Protein AF-A0A531KND3-F1 (afdb_monomer_lite)

Structure (mmCIF, N/CA/C/O backbone):
data_AF-A0A531KND3-F1
#
_entry.id   AF-A0A531KND3-F1
#
loop_
_atom_site.group_PDB
_atom_site.id
_atom_site.type_symbol
_atom_site.label_atom_id
_atom_site.label_alt_id
_atom_site.label_comp_id
_atom_site.label_asym_id
_atom_site.label_entity_id
_atom_site.label_seq_id
_atom_site.pdbx_PDB_ins_code
_atom_site.Cartn_x
_atom_site.Cartn_y
_atom_site.Cartn_z
_atom_site.occupancy
_atom_site.B_iso_or_equiv
_atom_site.auth_seq_id
_atom_site.auth_comp_id
_atom_site.auth_asym_id
_atom_site.auth_atom_id
_atom_site.pdbx_PDB_model_num
ATOM 1 N N . GLY A 1 1 ? 16.166 14.955 -19.799 1.00 85.94 1 GLY A N 1
ATOM 2 C CA . GLY A 1 1 ? 17.059 13.992 -19.118 1.00 85.94 1 GLY A CA 1
ATOM 3 C C . GLY A 1 1 ? 17.306 12.783 -20.007 1.00 85.94 1 GLY A C 1
ATOM 4 O O . GLY A 1 1 ? 16.711 12.716 -21.075 1.00 85.94 1 GLY A O 1
ATOM 5 N N . GLN A 1 2 ? 18.174 11.857 -19.590 1.00 92.31 2 GLN A N 1
ATOM 6 C CA . GLN A 1 2 ? 18.413 10.572 -20.273 1.00 92.31 2 GLN A CA 1
ATOM 7 C C . GLN A 1 2 ? 17.460 9.486 -19.740 1.00 92.31 2 GLN A C 1
ATOM 9 O O . GLN A 1 2 ? 17.123 9.502 -18.556 1.00 92.31 2 GLN A O 1
ATOM 14 N N . ILE A 1 3 ? 17.030 8.554 -20.598 1.00 92.44 3 ILE A N 1
ATOM 15 C CA . ILE A 1 3 ? 16.185 7.410 -20.211 1.00 92.44 3 ILE A CA 1
ATOM 16 C C . ILE A 1 3 ? 17.089 6.223 -19.871 1.00 92.44 3 ILE A C 1
ATOM 18 O O . ILE A 1 3 ? 17.805 5.730 -20.739 1.00 92.44 3 ILE A O 1
ATOM 22 N N . TRP A 1 4 ? 17.032 5.757 -18.622 1.00 94.62 4 TRP A N 1
ATOM 23 C CA . TRP A 1 4 ? 17.879 4.665 -18.117 1.00 94.62 4 TRP A CA 1
ATOM 24 C C . TRP A 1 4 ? 17.175 3.303 -18.055 1.00 94.62 4 TRP A C 1
ATOM 26 O O . TRP A 1 4 ? 17.835 2.265 -18.057 1.00 94.62 4 TRP A O 1
ATOM 36 N N . ALA A 1 5 ? 15.842 3.293 -18.014 1.00 96.75 5 ALA A N 1
ATOM 37 C CA . ALA A 1 5 ? 15.028 2.084 -17.955 1.00 96.75 5 ALA A CA 1
ATOM 38 C C . ALA A 1 5 ? 13.635 2.344 -18.546 1.00 96.75 5 ALA A C 1
ATOM 40 O O . ALA A 1 5 ? 13.188 3.492 -18.603 1.00 96.75 5 ALA A O 1
ATOM 41 N N . ILE A 1 6 ? 12.945 1.281 -18.969 1.00 96.38 6 ILE A N 1
ATOM 42 C CA . ILE A 1 6 ? 11.566 1.352 -19.468 1.00 96.38 6 ILE A CA 1
ATOM 43 C C . ILE A 1 6 ? 10.625 0.679 -18.457 1.00 96.38 6 ILE A C 1
ATOM 45 O O . ILE A 1 6 ? 10.841 -0.495 -18.143 1.00 96.38 6 ILE A O 1
ATOM 49 N N . PRO A 1 7 ? 9.592 1.378 -17.944 1.00 95.19 7 PRO A N 1
ATOM 50 C CA . PRO A 1 7 ? 8.626 0.797 -17.016 1.00 95.19 7 PRO A CA 1
ATOM 51 C C . PRO A 1 7 ? 7.925 -0.436 -17.593 1.00 95.19 7 PRO A C 1
ATOM 53 O O . PRO A 1 7 ? 7.466 -0.426 -18.737 1.00 95.19 7 PRO A O 1
ATOM 56 N N . HIS A 1 8 ? 7.813 -1.478 -16.776 1.00 93.38 8 HIS A N 1
ATOM 57 C CA . HIS A 1 8 ? 7.100 -2.717 -17.076 1.00 93.38 8 HIS A CA 1
ATOM 58 C C . HIS A 1 8 ? 5.850 -2.895 -16.210 1.00 93.38 8 HIS A C 1
ATOM 60 O O . HIS A 1 8 ? 4.835 -3.356 -16.723 1.00 93.38 8 HIS A O 1
ATOM 66 N N . ALA A 1 9 ? 5.904 -2.475 -14.946 1.00 92.69 9 ALA A N 1
ATOM 67 C CA . ALA A 1 9 ? 4.771 -2.445 -14.026 1.00 92.69 9 ALA A CA 1
ATOM 68 C C . ALA A 1 9 ? 4.937 -1.282 -13.043 1.00 92.69 9 ALA A C 1
ATOM 70 O O . ALA A 1 9 ? 6.052 -0.803 -12.816 1.00 92.69 9 ALA A O 1
ATOM 71 N N . PHE A 1 10 ? 3.834 -0.831 -12.461 1.00 92.19 10 PHE A N 1
ATOM 72 C CA . PHE A 1 10 ? 3.854 0.113 -11.348 1.00 92.19 10 PHE A CA 1
ATOM 73 C C . PHE A 1 10 ? 2.947 -0.387 -10.231 1.00 92.19 10 PHE A C 1
ATOM 75 O O . PHE A 1 10 ? 2.088 -1.227 -10.451 1.00 92.19 10 PHE A O 1
ATOM 82 N N . GLU A 1 11 ? 3.136 0.104 -9.024 1.00 91.75 11 GLU A N 1
ATOM 83 C CA . GLU A 1 11 ? 2.338 -0.281 -7.871 1.00 91.75 11 GLU A CA 1
ATOM 84 C C . GLU A 1 11 ? 2.099 0.959 -7.027 1.00 91.75 11 GLU A C 1
ATOM 86 O O . GLU A 1 11 ? 2.975 1.819 -6.917 1.00 91.75 11 GLU A O 1
ATOM 91 N N . ASN A 1 12 ? 0.918 1.042 -6.430 1.00 92.44 12 ASN A N 1
ATOM 92 C CA . ASN A 1 12 ? 0.640 1.994 -5.368 1.00 92.44 12 ASN A CA 1
ATOM 93 C C . ASN A 1 12 ? 0.233 1.240 -4.102 1.00 92.44 12 ASN A C 1
ATOM 95 O O . ASN A 1 12 ? -0.245 0.109 -4.158 1.00 92.44 12 ASN A O 1
ATOM 99 N N . ILE A 1 13 ? 0.459 1.856 -2.951 1.00 93.38 13 ILE A N 1
ATOM 100 C CA . ILE A 1 13 ? 0.086 1.293 -1.658 1.00 93.38 13 ILE A CA 1
ATOM 101 C C . ILE A 1 13 ? -1.380 1.593 -1.356 1.00 93.38 13 ILE A C 1
ATOM 103 O O . ILE A 1 13 ? -1.829 2.730 -1.529 1.00 93.38 13 ILE A O 1
ATOM 107 N N . GLN A 1 14 ? -2.103 0.578 -0.892 1.00 93.88 14 GLN A N 1
ATOM 108 C CA . GLN A 1 14 ? -3.522 0.613 -0.547 1.00 93.88 14 GLN A CA 1
ATOM 109 C C . GLN A 1 14 ? -3.794 -0.192 0.728 1.00 93.88 14 GLN A C 1
ATOM 111 O O . GLN A 1 14 ? -2.974 -1.009 1.152 1.00 93.88 14 GLN A O 1
ATOM 116 N N . LEU A 1 15 ? -4.964 0.033 1.327 1.00 94.94 15 LEU A N 1
ATOM 117 C CA . LEU A 1 15 ? -5.533 -0.849 2.339 1.00 94.94 15 LEU A CA 1
ATOM 118 C C . LEU A 1 15 ? -6.384 -1.922 1.647 1.00 94.94 15 LEU A C 1
ATOM 120 O O . LEU A 1 15 ? -7.354 -1.603 0.962 1.00 94.94 15 LEU A O 1
ATOM 124 N N . PHE A 1 16 ? -6.062 -3.190 1.878 1.00 92.81 16 PHE A N 1
ATOM 125 C CA . PHE A 1 16 ? -6.897 -4.340 1.528 1.00 92.81 16 PHE A CA 1
ATOM 126 C C . PHE A 1 16 ? -7.586 -4.844 2.777 1.00 92.81 16 PHE A C 1
ATOM 128 O O . PHE A 1 16 ? -6.983 -4.898 3.850 1.00 92.81 16 PHE A O 1
ATOM 135 N N . TYR A 1 17 ? -8.827 -5.281 2.637 1.00 94.25 17 TYR A N 1
ATOM 136 C CA . TYR A 1 17 ? -9.551 -5.857 3.754 1.00 94.25 17 TYR A CA 1
ATOM 137 C C . TYR A 1 17 ? -10.568 -6.896 3.307 1.00 94.25 17 TYR A C 1
ATOM 139 O O . TYR A 1 17 ? -11.112 -6.860 2.203 1.00 94.25 17 TYR A O 1
ATOM 147 N N . ARG A 1 18 ? -10.837 -7.836 4.207 1.00 93.94 18 ARG A N 1
ATOM 148 C CA . ARG A 1 18 ? -11.905 -8.819 4.084 1.00 93.94 18 ARG A CA 1
ATOM 149 C C . ARG A 1 18 ? -13.228 -8.169 4.463 1.00 93.94 18 ARG A C 1
ATOM 151 O O . ARG A 1 18 ? -13.519 -8.016 5.650 1.00 93.94 18 ARG A O 1
ATOM 158 N N . LYS A 1 19 ? -14.020 -7.777 3.456 1.00 95.31 19 LYS A N 1
ATOM 159 C CA . LYS A 1 19 ? -15.316 -7.106 3.678 1.00 95.31 19 LYS A CA 1
ATOM 160 C C . LYS A 1 19 ? -16.257 -7.970 4.513 1.00 95.31 19 LYS A C 1
ATOM 162 O O . LYS A 1 19 ? -16.852 -7.475 5.456 1.00 95.31 19 LYS A O 1
ATOM 167 N N . ASP A 1 20 ? -16.265 -9.278 4.271 1.00 94.75 20 ASP A N 1
ATOM 168 C CA . ASP A 1 20 ? -17.069 -10.232 5.034 1.00 94.75 20 ASP A CA 1
ATOM 169 C C . ASP A 1 20 ? -16.635 -10.340 6.502 1.00 94.75 20 ASP A C 1
ATOM 171 O O . ASP A 1 20 ? -17.476 -10.473 7.387 1.00 94.75 20 ASP A O 1
ATOM 175 N N . THR A 1 21 ? -15.332 -10.250 6.783 1.00 95.56 21 THR A N 1
ATOM 176 C CA . THR A 1 21 ? -14.811 -10.245 8.156 1.00 95.56 21 THR A CA 1
ATOM 177 C C . THR A 1 21 ? -15.191 -8.962 8.893 1.00 95.56 21 THR A C 1
ATOM 179 O O . THR A 1 21 ? -15.657 -9.032 10.030 1.00 95.56 21 THR A O 1
ATOM 182 N N . LEU A 1 22 ? -14.999 -7.795 8.267 1.00 97.50 22 LEU A N 1
ATOM 183 C CA . LEU A 1 22 ? -15.351 -6.512 8.881 1.00 97.50 22 LEU A CA 1
ATOM 184 C C . LEU A 1 22 ? -16.867 -6.388 9.094 1.00 97.50 22 LEU A C 1
ATOM 186 O O . LEU A 1 22 ? -17.290 -5.999 10.181 1.00 97.50 22 LEU A O 1
ATOM 190 N N . GLU A 1 23 ? -17.682 -6.796 8.116 1.00 97.69 23 GLU A N 1
ATOM 191 C CA . GLU A 1 23 ? -19.147 -6.831 8.221 1.00 97.69 23 GLU A CA 1
ATOM 192 C C . GLU A 1 23 ? -19.614 -7.768 9.342 1.00 97.69 23 GLU A C 1
ATOM 194 O O . GLU A 1 23 ? -20.431 -7.372 10.173 1.00 97.69 23 GLU A O 1
ATOM 199 N N . LYS A 1 24 ? -19.053 -8.985 9.426 1.00 97.00 24 LYS A N 1
ATOM 200 C CA . LYS A 1 24 ? -19.392 -9.972 10.467 1.00 97.00 24 LYS A CA 1
ATOM 201 C C . LYS A 1 24 ? -19.207 -9.419 11.880 1.00 97.00 24 LYS A C 1
ATOM 203 O O . LYS A 1 24 ? -20.005 -9.731 12.762 1.00 97.00 24 LYS A O 1
ATOM 208 N N . TYR A 1 25 ? -18.153 -8.639 12.101 1.00 97.50 25 TYR A N 1
ATOM 209 C CA . TYR A 1 25 ? -17.820 -8.085 13.414 1.00 97.50 25 TYR A CA 1
ATOM 210 C C . TYR A 1 25 ? -18.252 -6.620 13.588 1.00 97.50 25 TYR A C 1
ATOM 212 O O . TYR A 1 25 ? -17.971 -6.029 14.629 1.00 97.50 25 TYR A O 1
ATOM 220 N N . ASN A 1 26 ? -18.971 -6.051 12.612 1.00 97.75 26 ASN A N 1
ATOM 221 C CA . ASN A 1 26 ? -19.437 -4.662 12.601 1.00 97.75 26 ASN A CA 1
ATOM 222 C C . ASN A 1 26 ? -18.303 -3.642 12.835 1.00 97.75 26 ASN A C 1
ATOM 224 O O . ASN A 1 26 ? -18.411 -2.732 13.661 1.00 97.75 26 ASN A O 1
ATOM 228 N N . ILE A 1 27 ? -17.190 -3.825 12.124 1.00 98.12 27 ILE A N 1
ATOM 229 C CA . ILE A 1 27 ? -15.995 -2.982 12.223 1.00 98.12 27 ILE A CA 1
ATOM 230 C C . ILE A 1 27 ? -15.925 -2.085 10.990 1.00 98.12 27 ILE A C 1
ATOM 232 O O . ILE A 1 27 ? -15.978 -2.558 9.857 1.00 98.12 27 ILE A O 1
ATOM 236 N N . ALA A 1 28 ? -15.810 -0.777 11.213 1.00 97.88 28 ALA A N 1
ATOM 237 C CA . ALA A 1 28 ? -15.639 0.190 10.135 1.00 97.88 28 ALA A CA 1
ATOM 238 C C . ALA A 1 28 ? -14.253 0.056 9.486 1.00 97.88 28 ALA A C 1
ATOM 240 O O . ALA A 1 28 ? -13.282 -0.308 10.150 1.00 97.88 28 ALA A O 1
ATOM 241 N N . VAL A 1 29 ? -14.154 0.390 8.197 1.00 98.06 29 VAL A N 1
ATOM 242 C CA . VAL A 1 29 ? -12.866 0.440 7.494 1.00 98.06 29 VAL A CA 1
ATOM 243 C C . VAL A 1 29 ? -12.034 1.589 8.084 1.00 98.06 29 VAL A C 1
ATOM 245 O O . VAL A 1 29 ? -12.482 2.734 8.005 1.00 98.06 29 VAL A O 1
ATOM 248 N N . PRO A 1 30 ? -10.859 1.321 8.682 1.00 98.00 30 PRO A N 1
ATOM 249 C CA . PRO A 1 30 ? -10.041 2.361 9.299 1.00 98.00 30 PRO A CA 1
ATOM 250 C C . PRO A 1 30 ? -9.356 3.231 8.241 1.00 98.00 30 PRO A C 1
ATOM 252 O O . PRO A 1 30 ? -8.878 2.712 7.230 1.00 98.00 30 PRO A O 1
ATOM 255 N N . THR A 1 31 ? -9.239 4.535 8.496 1.00 97.44 31 THR A N 1
ATOM 256 C CA . THR A 1 31 ? -8.563 5.472 7.578 1.00 97.44 31 THR A CA 1
ATOM 257 C C . THR A 1 31 ? -7.270 6.057 8.142 1.00 97.44 31 THR A C 1
ATOM 259 O O . THR A 1 31 ? -6.484 6.637 7.397 1.00 97.44 31 THR A O 1
ATOM 262 N N . SER A 1 32 ? -6.993 5.856 9.432 1.00 97.94 32 SER A N 1
ATOM 263 C CA . SER A 1 32 ? -5.775 6.334 10.097 1.00 97.94 32 SER A CA 1
ATOM 264 C C . SER A 1 32 ? -5.119 5.257 10.971 1.00 97.94 32 SER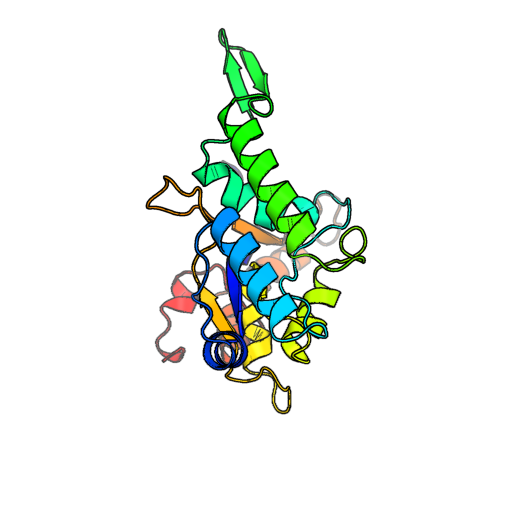 A C 1
ATOM 266 O O . SER A 1 32 ? -5.785 4.290 11.354 1.00 97.94 32 SER A O 1
ATOM 268 N N . PRO A 1 33 ? -3.825 5.385 11.331 1.00 98.38 33 PRO A N 1
ATOM 269 C CA . PRO A 1 33 ? -3.175 4.416 12.215 1.00 98.38 33 PRO A CA 1
ATOM 270 C C . PRO A 1 33 ? -3.861 4.245 13.589 1.00 98.38 33 PRO A C 1
ATOM 272 O O . PRO A 1 33 ? -4.011 3.097 14.014 1.00 98.38 33 PRO A O 1
ATOM 275 N N . PRO A 1 34 ? -4.361 5.302 14.268 1.00 98.56 34 PRO A N 1
ATOM 276 C CA . PRO A 1 34 ? -5.132 5.136 15.506 1.00 98.56 34 PRO A CA 1
ATOM 277 C C . PRO A 1 34 ? -6.459 4.385 15.323 1.00 98.56 34 PRO A C 1
ATOM 279 O O . PRO A 1 34 ? -6.834 3.565 16.164 1.00 98.56 34 PRO A O 1
ATOM 282 N N . GLU A 1 35 ? -7.174 4.622 14.221 1.00 98.50 35 GLU A N 1
ATOM 283 C CA . GLU A 1 35 ? -8.393 3.868 13.907 1.00 98.50 35 GLU A CA 1
ATOM 284 C C . GLU A 1 35 ? -8.087 2.409 13.578 1.00 98.50 35 GLU A C 1
ATOM 286 O O . GLU A 1 35 ? -8.792 1.517 14.048 1.00 98.50 35 GLU A O 1
ATOM 291 N N . MET A 1 36 ? -7.007 2.159 12.833 1.00 98.62 36 MET A N 1
ATOM 292 C CA . MET A 1 36 ? -6.524 0.813 12.538 1.00 98.62 36 MET A CA 1
ATOM 293 C C . MET A 1 36 ? -6.203 0.068 13.835 1.00 98.62 36 MET A C 1
ATOM 295 O O . MET A 1 36 ? -6.684 -1.042 14.038 1.00 98.62 36 MET A O 1
ATOM 299 N N . ALA A 1 37 ? -5.474 0.701 14.757 1.00 98.56 37 ALA A N 1
ATOM 300 C CA . ALA A 1 37 ? -5.178 0.141 16.072 1.00 98.56 37 ALA A CA 1
ATOM 301 C C . ALA A 1 37 ? -6.452 -0.287 16.825 1.00 98.56 37 ALA A C 1
ATOM 303 O O . ALA A 1 37 ? -6.523 -1.411 17.327 1.00 98.56 37 ALA A O 1
ATOM 304 N N . LYS A 1 38 ? -7.485 0.566 16.841 1.00 98.56 38 LYS A N 1
ATOM 305 C CA . LYS A 1 38 ? -8.784 0.265 17.462 1.00 98.56 38 LYS A CA 1
ATOM 306 C C . LYS A 1 38 ? -9.520 -0.878 16.753 1.00 98.56 38 LYS A C 1
ATOM 308 O O . LYS A 1 38 ? -10.040 -1.772 17.420 1.00 98.56 38 LYS A O 1
ATOM 313 N N . ALA A 1 39 ? -9.543 -0.881 15.421 1.00 98.56 39 ALA A N 1
ATOM 314 C CA . ALA A 1 39 ? -10.144 -1.954 14.629 1.00 98.56 39 ALA A CA 1
ATOM 315 C C . ALA A 1 39 ? -9.461 -3.305 14.909 1.00 98.56 39 ALA A C 1
ATOM 317 O O . ALA A 1 39 ? -10.129 -4.328 15.051 1.00 98.56 39 ALA A O 1
ATOM 318 N N . CYS A 1 40 ? -8.136 -3.314 15.069 1.00 98.25 40 CYS A N 1
ATOM 319 C CA . CYS A 1 40 ? -7.385 -4.518 15.410 1.00 98.25 40 CYS A CA 1
ATOM 320 C C . CYS A 1 40 ? -7.711 -5.064 16.801 1.00 98.25 40 CYS A C 1
ATOM 322 O O . CYS A 1 40 ? -7.822 -6.278 16.965 1.00 98.25 40 CYS A O 1
ATOM 324 N N . GLU A 1 41 ? -7.868 -4.193 17.798 1.00 98.00 41 GLU A N 1
ATOM 325 C CA . GLU A 1 41 ? -8.291 -4.594 19.144 1.00 98.00 41 GLU A CA 1
ATOM 326 C C . GLU A 1 41 ? -9.695 -5.213 19.118 1.00 98.00 41 GLU A C 1
ATOM 328 O O . GLU A 1 41 ? -9.909 -6.271 19.709 1.00 98.00 41 GLU A O 1
ATOM 333 N N . GLN A 1 42 ? -10.628 -4.610 18.373 1.00 98.31 42 GLN A N 1
ATOM 334 C CA . GLN A 1 42 ? -11.980 -5.143 18.186 1.00 98.31 42 GLN A CA 1
ATOM 335 C C . GLN A 1 42 ? -11.969 -6.509 17.490 1.00 98.31 42 GLN A C 1
ATOM 337 O O . GLN A 1 42 ? -12.643 -7.429 17.949 1.00 98.31 42 GLN A O 1
ATOM 342 N N . LEU A 1 43 ? -11.166 -6.668 16.432 1.00 97.69 43 LEU A N 1
ATOM 343 C CA . LEU A 1 43 ? -10.995 -7.947 15.739 1.00 97.69 43 LEU A CA 1
ATOM 344 C C . LEU A 1 43 ? -10.446 -9.028 16.669 1.00 97.69 43 LEU A C 1
ATOM 346 O O . LEU A 1 43 ? -11.012 -10.113 16.728 1.00 97.69 43 LEU A O 1
ATOM 350 N N . LYS A 1 44 ? -9.386 -8.729 17.430 1.00 96.69 44 LYS A N 1
ATOM 351 C CA . LYS A 1 44 ? -8.792 -9.680 18.386 1.00 96.69 44 LYS A CA 1
ATOM 352 C C . LYS A 1 44 ? -9.759 -10.061 19.505 1.00 96.69 44 LYS A C 1
ATOM 354 O O . LYS A 1 44 ? -9.750 -11.207 19.943 1.00 96.69 44 LYS A O 1
ATOM 359 N N . ALA A 1 45 ? -10.577 -9.118 19.972 1.00 97.25 45 ALA A N 1
ATOM 360 C CA . ALA A 1 45 ? -11.589 -9.380 20.991 1.00 97.25 45 ALA A CA 1
ATOM 361 C C . ALA A 1 45 ? -12.737 -10.251 20.458 1.00 97.25 45 ALA A C 1
ATOM 363 O O . ALA A 1 45 ? -13.241 -11.107 21.183 1.00 97.25 45 ALA A O 1
ATOM 364 N N . ALA A 1 46 ? -13.141 -10.041 19.204 1.00 97.12 46 ALA A N 1
ATOM 365 C CA . ALA A 1 46 ? -14.191 -10.822 18.561 1.00 97.12 46 ALA A CA 1
ATOM 366 C C . ALA A 1 46 ? -13.717 -12.224 18.144 1.00 97.12 46 ALA A C 1
ATOM 368 O O . ALA A 1 46 ? -14.483 -13.183 18.230 1.00 97.12 46 ALA A O 1
ATOM 369 N N . ASP A 1 47 ? -12.465 -12.345 17.697 1.00 95.75 47 ASP A N 1
ATOM 370 C CA . ASP A 1 47 ? -11.871 -13.590 17.223 1.00 95.75 47 ASP A CA 1
ATOM 371 C C . ASP A 1 47 ? -10.350 -13.616 17.464 1.00 95.75 47 ASP A C 1
ATOM 373 O O . ASP A 1 47 ? -9.574 -13.116 16.647 1.00 95.75 47 ASP A O 1
ATOM 377 N N . PRO A 1 48 ? -9.882 -14.242 18.557 1.00 93.69 48 PRO A N 1
ATOM 378 C CA . PRO A 1 48 ? -8.456 -14.323 18.869 1.00 93.69 48 PRO A CA 1
ATOM 379 C C . PRO A 1 48 ? -7.621 -15.113 17.852 1.00 93.69 48 PRO A C 1
ATOM 381 O O . PRO A 1 48 ? -6.393 -15.067 17.915 1.00 93.69 48 PRO A O 1
ATOM 384 N N . SER A 1 49 ? -8.256 -15.870 16.947 1.00 92.31 49 SER A N 1
ATOM 385 C CA . SER A 1 49 ? -7.558 -16.645 15.917 1.00 92.31 49 SER A CA 1
ATOM 386 C C . SER A 1 49 ? -7.182 -15.811 14.690 1.00 92.31 49 SER A C 1
ATOM 388 O O . SER A 1 49 ? -6.339 -16.235 13.895 1.00 92.31 49 SER A O 1
ATOM 390 N N . ILE A 1 50 ? -7.780 -14.625 14.537 1.00 92.38 50 ILE A N 1
ATOM 391 C CA . ILE A 1 50 ? -7.522 -13.757 13.395 1.00 92.38 50 ILE A CA 1
ATOM 392 C C . ILE A 1 50 ? -6.236 -12.956 13.593 1.00 92.38 50 ILE A C 1
ATOM 394 O O . ILE A 1 50 ? -5.949 -12.435 14.670 1.00 92.38 50 ILE A O 1
ATOM 398 N N . THR A 1 51 ? -5.471 -12.804 12.518 1.00 94.25 51 THR A N 1
ATOM 399 C CA . THR A 1 51 ? -4.411 -11.799 12.426 1.00 94.25 51 THR A CA 1
ATOM 400 C C . THR A 1 51 ? -5.041 -10.509 11.899 1.00 94.25 51 THR A C 1
ATOM 402 O O . THR A 1 51 ? -5.486 -10.485 10.750 1.00 94.25 51 THR A O 1
ATOM 405 N N . PRO A 1 52 ? -5.128 -9.420 12.685 1.00 96.19 52 PRO A N 1
ATOM 406 C CA . PRO A 1 52 ? -5.841 -8.234 12.221 1.00 96.19 52 PRO A CA 1
ATOM 407 C C . PRO A 1 52 ? -5.201 -7.560 11.013 1.00 96.19 52 PRO A C 1
ATOM 409 O O . PRO A 1 52 ? -5.916 -7.192 10.086 1.00 96.19 52 PRO A O 1
ATOM 412 N N . LEU A 1 53 ? -3.871 -7.419 11.017 1.00 94.81 53 LEU A N 1
ATOM 413 C CA . LEU A 1 53 ? -3.140 -6.671 9.999 1.00 94.81 53 LEU A CA 1
ATOM 414 C C . LEU A 1 53 ? -1.911 -7.436 9.505 1.00 94.81 53 LEU A C 1
ATOM 416 O O . LEU A 1 53 ? -1.028 -7.775 10.294 1.00 94.81 53 LEU A O 1
ATOM 420 N N . GLY A 1 54 ? -1.832 -7.638 8.192 1.00 91.81 54 GLY A N 1
ATOM 421 C CA . GLY A 1 54 ? -0.602 -7.978 7.481 1.00 91.81 54 GLY A CA 1
ATOM 422 C C . GLY A 1 54 ? 0.131 -6.715 7.024 1.00 91.81 54 GLY A C 1
ATOM 423 O O . GLY A 1 54 ? -0.445 -5.871 6.339 1.00 91.81 54 GLY A O 1
ATOM 424 N N . VAL A 1 55 ? 1.394 -6.564 7.414 1.00 90.81 55 VAL A N 1
ATOM 425 C CA . VAL A 1 55 ? 2.242 -5.421 7.046 1.00 90.81 55 VAL A CA 1
ATOM 426 C C . VAL A 1 55 ? 3.713 -5.812 7.163 1.00 90.81 55 VAL A C 1
ATOM 428 O O . VAL A 1 55 ? 4.108 -6.451 8.137 1.00 90.81 55 VAL A O 1
ATOM 431 N N . ARG A 1 56 ? 4.526 -5.441 6.167 1.00 90.50 56 ARG A N 1
ATOM 432 C CA . ARG A 1 56 ? 5.935 -5.859 6.044 1.00 90.50 56 ARG A CA 1
ATOM 433 C C . ARG A 1 56 ? 6.774 -5.405 7.240 1.00 90.50 56 ARG A C 1
ATOM 435 O O . ARG A 1 56 ? 6.832 -4.209 7.524 1.00 90.50 56 ARG A O 1
ATOM 442 N N . GLY A 1 57 ? 7.478 -6.341 7.881 1.00 90.50 57 GLY A N 1
ATOM 443 C CA . GLY A 1 57 ? 8.354 -6.047 9.023 1.00 90.50 57 GLY A CA 1
ATOM 444 C C . GLY A 1 57 ? 9.798 -6.531 8.887 1.00 90.50 57 GLY A C 1
ATOM 445 O O . GLY A 1 57 ? 10.641 -6.135 9.694 1.00 90.50 57 GLY A O 1
ATOM 446 N N . VAL A 1 58 ? 10.126 -7.306 7.844 1.00 90.56 58 VAL A N 1
ATOM 447 C CA . VAL A 1 58 ? 11.520 -7.681 7.543 1.00 90.56 58 VAL A CA 1
ATOM 448 C C . VAL A 1 58 ? 12.395 -6.440 7.392 1.00 90.56 58 VAL A C 1
ATOM 450 O O . VAL A 1 58 ? 12.119 -5.568 6.564 1.00 90.56 58 VAL A O 1
ATOM 453 N N . ARG A 1 59 ? 13.516 -6.410 8.125 1.00 88.56 59 ARG A N 1
ATOM 454 C CA . ARG A 1 59 ? 14.546 -5.361 8.057 1.00 88.56 59 ARG A CA 1
ATOM 455 C C . ARG A 1 59 ? 15.352 -5.437 6.753 1.00 88.56 59 ARG A C 1
ATOM 457 O O . ARG A 1 59 ? 16.544 -5.734 6.745 1.00 88.56 59 ARG A O 1
ATOM 464 N N . PHE A 1 60 ? 14.691 -5.146 5.644 1.00 87.62 60 PHE A N 1
ATOM 465 C CA . PHE A 1 60 ? 15.277 -5.042 4.317 1.00 87.62 60 PHE A CA 1
ATOM 466 C C . PHE A 1 60 ? 14.733 -3.797 3.630 1.00 87.62 60 PHE A C 1
ATOM 468 O O . PHE A 1 60 ? 13.534 -3.518 3.709 1.00 87.62 60 PHE A O 1
ATOM 475 N N . TRP A 1 61 ? 15.620 -3.041 2.977 1.00 82.62 61 TRP A N 1
ATOM 476 C CA . TRP A 1 61 ? 15.306 -1.688 2.520 1.00 82.62 61 TRP A CA 1
ATOM 477 C C . TRP A 1 61 ? 14.092 -1.661 1.595 1.00 82.62 61 TRP A C 1
ATOM 479 O O . TRP A 1 61 ? 13.258 -0.789 1.765 1.00 82.62 61 TRP A O 1
ATOM 489 N N . SER A 1 62 ? 13.926 -2.634 0.692 1.00 80.50 62 SER A N 1
ATOM 490 C CA . SER A 1 62 ? 12.796 -2.672 -0.246 1.00 80.50 62 SER A CA 1
ATOM 491 C C . SER A 1 62 ? 11.510 -3.268 0.342 1.00 80.50 62 SER A C 1
ATOM 493 O O . SER A 1 62 ? 10.492 -3.332 -0.343 1.00 80.50 62 SER A O 1
ATOM 495 N N . SER A 1 63 ? 11.529 -3.698 1.607 1.00 83.44 63 SER A N 1
ATOM 496 C CA . SER A 1 63 ? 10.378 -4.309 2.275 1.00 83.44 63 SER A CA 1
ATOM 497 C C . SER A 1 63 ? 9.687 -3.321 3.220 1.00 83.44 63 SER A C 1
ATOM 499 O O . SER A 1 63 ? 8.562 -2.891 2.960 1.00 83.44 63 SER A O 1
ATOM 501 N N . ILE A 1 64 ? 10.383 -2.904 4.280 1.00 85.31 64 ILE A N 1
ATOM 502 C CA . ILE A 1 64 ? 9.776 -2.270 5.465 1.00 85.31 64 ILE A CA 1
ATOM 503 C C . ILE A 1 64 ? 9.191 -0.868 5.226 1.00 85.31 64 ILE A C 1
ATOM 505 O O . ILE A 1 64 ? 8.321 -0.424 5.969 1.00 85.31 64 ILE A O 1
ATOM 509 N N . HIS A 1 65 ? 9.653 -0.153 4.198 1.00 87.81 65 HIS A N 1
ATOM 510 C CA . HIS A 1 65 ? 9.306 1.259 3.997 1.00 87.81 65 HIS A CA 1
ATOM 511 C C . HIS A 1 65 ? 7.967 1.479 3.277 1.00 87.81 65 HIS A C 1
ATOM 513 O O . HIS A 1 65 ? 7.421 2.575 3.334 1.00 87.81 65 HIS A O 1
ATOM 519 N N . THR A 1 66 ? 7.449 0.471 2.571 1.00 86.94 66 THR A N 1
ATOM 520 C CA . THR A 1 66 ? 6.361 0.632 1.587 1.00 86.94 66 THR A CA 1
ATOM 521 C C . THR A 1 66 ? 5.107 1.292 2.179 1.00 86.94 66 THR A C 1
ATOM 523 O O . THR A 1 66 ? 4.728 2.390 1.761 1.00 86.94 66 THR A O 1
ATOM 526 N N . ALA A 1 67 ? 4.512 0.674 3.202 1.00 91.19 67 ALA A N 1
ATOM 527 C CA . ALA A 1 67 ? 3.377 1.231 3.936 1.00 91.19 67 ALA A CA 1
ATOM 528 C C . ALA A 1 67 ? 3.758 2.495 4.718 1.00 91.19 67 ALA A C 1
ATOM 530 O O . ALA A 1 67 ? 3.072 3.511 4.622 1.00 91.19 67 ALA A O 1
ATOM 531 N N . ALA A 1 68 ? 4.878 2.446 5.446 1.00 93.38 68 ALA A N 1
ATOM 532 C CA . ALA A 1 68 ? 5.312 3.523 6.329 1.00 93.38 68 ALA A CA 1
ATOM 533 C C . ALA A 1 68 ? 5.451 4.867 5.598 1.00 93.38 68 ALA A C 1
ATOM 535 O O . ALA A 1 68 ? 4.893 5.858 6.055 1.00 93.38 68 ALA A O 1
ATOM 536 N N . VAL A 1 69 ? 6.118 4.900 4.440 1.00 92.44 69 VAL A N 1
ATOM 537 C CA . VAL A 1 69 ? 6.325 6.137 3.666 1.00 92.44 69 VAL A CA 1
ATOM 538 C C . VAL A 1 69 ? 5.001 6.709 3.159 1.00 92.44 69 VAL A C 1
ATOM 540 O O . VAL A 1 69 ? 4.796 7.916 3.242 1.00 92.44 69 VAL A O 1
ATOM 543 N N . SER A 1 70 ? 4.080 5.860 2.693 1.00 92.31 70 SER A N 1
ATOM 544 C CA . SER A 1 70 ? 2.763 6.308 2.206 1.00 92.31 70 SER A CA 1
ATOM 545 C C . SER A 1 70 ? 1.974 7.038 3.298 1.00 92.31 70 SER A C 1
ATOM 547 O O . SER A 1 70 ? 1.382 8.085 3.055 1.00 92.31 70 SER A O 1
ATOM 549 N N . ILE A 1 71 ? 2.039 6.522 4.527 1.00 95.88 71 ILE A N 1
ATOM 550 C CA . ILE A 1 71 ? 1.341 7.094 5.681 1.00 95.88 71 ILE A CA 1
ATOM 551 C C . ILE A 1 71 ? 2.084 8.333 6.198 1.00 95.88 71 ILE A C 1
ATOM 553 O O . ILE A 1 71 ? 1.466 9.373 6.422 1.00 95.88 71 ILE A O 1
ATOM 557 N N . ALA A 1 72 ? 3.408 8.257 6.356 1.00 95.56 72 ALA A N 1
ATOM 558 C CA . ALA A 1 72 ? 4.235 9.316 6.936 1.00 95.56 72 ALA A CA 1
ATOM 559 C C . ALA A 1 72 ? 4.119 10.646 6.176 1.00 95.56 72 ALA A C 1
ATOM 561 O O . ALA A 1 72 ? 4.086 11.712 6.790 1.00 95.56 72 ALA A O 1
ATOM 562 N N . ARG A 1 73 ? 3.984 10.605 4.845 1.00 93.44 73 ARG A N 1
ATOM 563 C CA . ARG A 1 73 ? 3.805 11.818 4.031 1.00 93.44 73 ARG A CA 1
ATOM 564 C C . ARG A 1 73 ? 2.565 12.618 4.429 1.00 93.44 73 ARG A C 1
ATOM 566 O O . ARG A 1 73 ? 2.663 13.835 4.554 1.00 93.44 73 ARG A O 1
ATOM 573 N N . SER A 1 74 ? 1.460 11.948 4.755 1.00 95.38 74 SER A N 1
ATOM 574 C CA . SER A 1 74 ? 0.235 12.616 5.220 1.00 95.38 74 SER A CA 1
ATOM 575 C C . SER A 1 74 ? 0.359 13.249 6.615 1.00 95.38 74 SER A C 1
ATOM 577 O O . SER A 1 74 ? -0.402 14.156 6.944 1.00 95.38 74 SER A O 1
ATOM 579 N N . TYR A 1 75 ? 1.329 12.807 7.426 1.00 96.50 75 TYR A N 1
ATOM 580 C CA . TYR A 1 75 ? 1.691 13.460 8.689 1.00 96.50 75 TYR A CA 1
ATOM 581 C C . TYR A 1 75 ? 2.561 14.707 8.467 1.00 96.50 75 TYR A C 1
ATOM 583 O O . TYR A 1 75 ? 2.773 15.460 9.410 1.00 96.50 75 TYR A O 1
ATOM 591 N N . GLY A 1 76 ? 3.056 14.938 7.245 1.00 94.25 76 GLY A N 1
ATOM 592 C CA . GLY A 1 76 ? 4.010 16.003 6.933 1.00 94.25 76 GLY A CA 1
ATOM 593 C C . GLY A 1 76 ? 5.474 15.580 7.073 1.00 94.25 76 GLY A C 1
ATOM 594 O O . GLY A 1 76 ? 6.349 16.436 7.110 1.00 94.25 76 GLY A O 1
ATOM 595 N N . VAL A 1 77 ? 5.774 14.278 7.144 1.00 95.19 77 VAL A N 1
ATOM 596 C CA . VAL A 1 77 ? 7.160 13.795 7.257 1.00 95.19 77 VAL A CA 1
ATOM 597 C C . VAL A 1 77 ? 7.909 14.009 5.946 1.00 95.19 77 VAL A C 1
ATOM 599 O O . VAL A 1 77 ? 7.425 13.646 4.871 1.00 95.19 77 VAL A O 1
ATOM 602 N N . HIS A 1 78 ? 9.120 14.553 6.037 1.00 92.94 78 HIS A N 1
ATOM 603 C CA . HIS A 1 78 ? 10.043 14.717 4.919 1.00 92.94 78 HIS A CA 1
ATOM 604 C C . HIS A 1 78 ? 11.356 13.989 5.218 1.00 92.94 78 HIS A C 1
ATOM 606 O O . HIS A 1 78 ? 11.931 14.180 6.285 1.00 92.94 78 HIS A O 1
ATOM 612 N N . ASP A 1 79 ? 11.852 13.190 4.268 1.00 90.81 79 ASP A N 1
ATOM 613 C CA . ASP A 1 79 ? 13.145 12.507 4.424 1.00 90.81 79 ASP A CA 1
ATOM 614 C C . ASP A 1 79 ? 14.289 13.521 4.514 1.00 90.81 79 ASP A C 1
ATOM 616 O O . ASP A 1 79 ? 15.133 13.456 5.408 1.00 90.81 79 ASP A O 1
ATOM 620 N N . PHE A 1 80 ? 14.278 14.495 3.601 1.00 94.38 80 PHE A N 1
ATOM 621 C CA . PHE A 1 80 ? 15.268 15.557 3.530 1.00 94.38 80 PHE A CA 1
ATOM 622 C C . PHE A 1 80 ? 14.608 16.930 3.543 1.00 94.38 80 PHE A C 1
ATOM 624 O O . PHE A 1 80 ? 13.574 17.149 2.906 1.00 94.38 80 PHE A O 1
ATOM 631 N N . VAL A 1 81 ? 15.263 17.863 4.219 1.00 94.44 81 VAL A N 1
ATOM 632 C CA . VAL A 1 81 ? 14.911 19.281 4.271 1.00 94.44 81 VAL A CA 1
ATOM 633 C C . VAL A 1 81 ? 16.127 20.121 3.891 1.00 94.44 81 VAL A C 1
ATOM 635 O O . VAL A 1 81 ? 17.257 19.630 3.871 1.00 94.44 81 VAL A O 1
ATOM 638 N N . VAL A 1 82 ? 15.902 21.385 3.537 1.00 95.38 82 VAL A N 1
ATOM 639 C CA . VAL A 1 82 ? 16.992 22.335 3.290 1.00 95.38 82 VAL A CA 1
ATOM 640 C C . VAL A 1 82 ? 17.030 23.334 4.434 1.00 95.38 82 VAL A C 1
ATOM 642 O O . VAL A 1 82 ? 16.113 24.140 4.578 1.00 95.38 82 VAL A O 1
ATOM 645 N N . THR A 1 83 ? 18.118 23.305 5.197 1.00 91.44 83 THR A N 1
ATOM 646 C CA . THR A 1 83 ? 18.389 24.222 6.308 1.00 91.44 83 THR A CA 1
ATOM 647 C C . THR A 1 83 ? 19.649 25.006 5.967 1.00 91.44 83 THR A C 1
ATOM 649 O O . THR A 1 83 ? 20.681 24.423 5.636 1.00 91.44 83 THR A O 1
ATOM 652 N N . ASP A 1 84 ? 19.564 26.337 5.961 1.00 92.88 84 ASP A N 1
ATOM 653 C CA . ASP A 1 84 ? 20.686 27.232 5.628 1.00 92.88 84 ASP A CA 1
ATOM 654 C C . ASP A 1 84 ? 21.377 26.911 4.287 1.00 92.88 84 ASP A C 1
ATOM 656 O O . ASP A 1 84 ? 22.600 26.972 4.143 1.00 92.88 84 ASP A O 1
ATOM 660 N N . GLY A 1 85 ? 20.581 26.525 3.284 1.00 95.25 85 GLY A N 1
ATOM 661 C CA . GLY A 1 85 ? 21.073 26.163 1.951 1.00 95.25 85 GLY A CA 1
ATOM 662 C C . GLY A 1 85 ? 21.811 24.821 1.884 1.00 95.25 85 GLY A C 1
ATOM 663 O O . GLY A 1 85 ? 22.390 24.501 0.845 1.00 95.25 85 GLY A O 1
ATOM 664 N N . LYS A 1 86 ? 21.796 24.027 2.961 1.00 95.25 86 LYS A N 1
ATOM 665 C CA . LYS A 1 86 ? 22.372 22.679 3.023 1.00 95.25 86 LYS A CA 1
ATOM 666 C C . LYS A 1 86 ? 21.275 21.634 3.173 1.00 95.25 86 LYS A C 1
ATOM 668 O O . LYS A 1 86 ? 20.244 21.887 3.786 1.00 95.25 86 LYS A O 1
ATOM 673 N N . LEU A 1 87 ? 21.518 20.460 2.596 1.00 96.06 87 LEU A N 1
ATOM 674 C CA . LEU A 1 87 ? 20.652 19.300 2.773 1.00 96.06 87 LEU A CA 1
ATOM 675 C C . LEU A 1 87 ? 20.821 18.755 4.196 1.00 96.06 87 LEU A C 1
ATOM 677 O O . LEU A 1 87 ? 21.952 18.506 4.615 1.00 96.06 87 LEU A O 1
ATOM 681 N N . ASP A 1 88 ? 19.711 18.546 4.889 1.00 94.62 88 ASP A N 1
ATOM 682 C CA . ASP A 1 88 ? 19.642 17.918 6.207 1.00 94.62 88 ASP A CA 1
ATOM 683 C C . ASP A 1 88 ? 18.541 16.843 6.225 1.00 94.62 88 ASP A C 1
ATOM 685 O O . ASP A 1 88 ? 17.713 16.770 5.311 1.00 94.62 88 ASP A O 1
ATOM 689 N N . THR A 1 89 ? 18.537 15.983 7.241 1.00 93.44 89 THR A N 1
ATOM 690 C CA . THR A 1 89 ? 17.472 14.999 7.474 1.00 93.44 89 THR A CA 1
ATOM 691 C C . THR A 1 89 ? 16.262 15.669 8.123 1.00 93.44 89 THR A C 1
ATOM 693 O O . THR A 1 89 ? 16.409 16.419 9.077 1.00 93.44 89 THR A O 1
ATOM 696 N N . GLY A 1 90 ? 15.054 15.378 7.634 1.00 92.75 90 GLY A N 1
ATOM 697 C CA . GLY A 1 90 ? 13.800 15.835 8.257 1.00 92.75 90 GLY A CA 1
ATOM 698 C C . GLY A 1 90 ? 13.179 14.818 9.222 1.00 92.75 90 GLY A C 1
ATOM 699 O O . GLY A 1 90 ? 12.069 15.014 9.710 1.00 92.75 90 GLY A O 1
ATOM 700 N N . LEU A 1 91 ? 13.864 13.698 9.477 1.00 94.44 91 LEU A N 1
ATOM 701 C CA . LEU A 1 91 ? 13.291 12.543 10.173 1.00 94.44 91 LEU A CA 1
ATOM 702 C C . LEU A 1 91 ? 13.160 12.693 11.699 1.00 94.44 91 LEU A C 1
ATOM 704 O O . LEU A 1 91 ? 12.535 11.834 12.320 1.00 94.44 91 LEU A O 1
ATOM 708 N N . ASP A 1 92 ? 13.708 13.736 12.317 1.00 94.50 92 ASP A N 1
ATOM 709 C CA . ASP A 1 92 ? 13.564 14.034 13.751 1.00 94.50 92 ASP A CA 1
ATOM 710 C C . ASP A 1 92 ? 12.516 15.126 14.045 1.00 94.50 92 ASP A C 1
ATOM 712 O O . ASP A 1 92 ? 12.367 15.557 15.191 1.00 94.50 92 ASP A O 1
ATOM 716 N N . SER A 1 93 ? 11.749 15.542 13.031 1.00 96.50 93 SER A N 1
ATOM 717 C CA . SER A 1 93 ? 10.721 16.571 13.173 1.00 96.50 93 SER A CA 1
ATOM 718 C C . SER A 1 93 ? 9.560 16.141 14.095 1.00 96.50 93 SER A C 1
ATOM 720 O O . SER A 1 93 ? 9.301 14.941 14.267 1.00 96.50 93 SER A O 1
ATOM 722 N N . PRO A 1 94 ? 8.794 17.095 14.664 1.00 97.25 94 PRO A N 1
ATOM 723 C CA . PRO A 1 94 ? 7.586 16.790 15.435 1.00 97.25 94 PRO A CA 1
ATOM 724 C C . PRO A 1 94 ? 6.575 15.916 14.675 1.00 97.25 94 PRO A C 1
ATOM 726 O O . PRO A 1 94 ? 5.960 15.029 15.267 1.00 97.25 94 PRO A O 1
ATOM 729 N N . GLU A 1 95 ? 6.441 16.123 13.364 1.00 96.56 95 GLU A N 1
ATOM 730 C CA . GLU A 1 95 ? 5.595 15.333 12.463 1.00 96.56 95 GLU A CA 1
ATOM 731 C C . GLU A 1 95 ? 6.079 13.883 12.376 1.00 96.56 95 GLU A C 1
ATOM 733 O O . GLU A 1 95 ? 5.279 12.951 12.488 1.00 96.56 95 GLU A O 1
ATOM 738 N N . SER A 1 96 ? 7.394 13.682 12.238 1.00 96.81 96 SER A N 1
ATOM 739 C CA . SER A 1 96 ? 8.001 12.349 12.234 1.00 96.81 96 SER A CA 1
ATOM 740 C C . SER A 1 96 ? 7.792 11.637 13.565 1.00 96.81 96 SER A C 1
ATOM 742 O O . SER A 1 96 ? 7.415 10.464 13.586 1.00 96.81 96 SER A O 1
ATOM 744 N N . ILE A 1 97 ? 7.955 12.339 14.686 1.00 97.56 97 ILE A N 1
ATOM 745 C CA . ILE A 1 97 ? 7.715 11.781 16.022 1.00 97.56 97 ILE A CA 1
ATOM 746 C C . ILE A 1 97 ? 6.243 11.374 16.185 1.00 97.56 97 ILE A C 1
ATOM 748 O O . ILE A 1 97 ? 5.965 10.281 16.687 1.00 97.56 97 ILE A O 1
ATOM 752 N N . ALA A 1 98 ? 5.303 12.213 15.742 1.00 97.88 98 ALA A N 1
ATOM 753 C CA . ALA A 1 98 ? 3.872 11.918 15.790 1.00 97.88 98 ALA A CA 1
ATOM 754 C C . ALA A 1 98 ? 3.514 10.690 14.938 1.00 97.88 98 ALA A C 1
ATOM 756 O O . ALA A 1 98 ? 2.870 9.765 15.436 1.00 97.88 98 ALA A O 1
ATOM 757 N N . PHE A 1 99 ? 4.003 10.632 13.696 1.00 97.62 99 PHE A N 1
ATOM 758 C CA . PHE A 1 99 ? 3.825 9.477 12.820 1.00 97.62 99 PHE A CA 1
ATOM 759 C C . PHE A 1 99 ? 4.365 8.194 13.459 1.00 97.62 99 PHE A C 1
ATOM 761 O O . PHE A 1 99 ? 3.645 7.202 13.559 1.00 97.62 99 PHE A O 1
ATOM 768 N N . HIS A 1 100 ? 5.618 8.199 13.921 1.00 97.31 100 HIS A N 1
ATOM 769 C CA . HIS A 1 100 ? 6.241 6.999 14.476 1.00 97.31 100 HIS A CA 1
ATOM 770 C C . HIS A 1 100 ? 5.546 6.532 15.755 1.00 97.31 100 HIS A C 1
ATOM 772 O O . HIS A 1 100 ? 5.434 5.326 15.971 1.00 97.31 100 HIS A O 1
ATOM 778 N N . LYS A 1 101 ? 5.040 7.452 16.586 1.00 98.12 101 LYS A N 1
ATOM 779 C CA . LYS A 1 101 ? 4.235 7.107 17.763 1.00 98.12 101 LYS A CA 1
ATOM 780 C C . LYS A 1 101 ? 2.998 6.300 17.364 1.00 98.12 101 LYS A C 1
ATOM 782 O O . LYS A 1 101 ? 2.788 5.218 17.912 1.00 98.12 101 LYS A O 1
ATOM 787 N N . ASP A 1 102 ? 2.221 6.804 16.411 1.00 98.31 102 ASP A N 1
ATOM 788 C CA . ASP A 1 102 ? 0.977 6.167 15.978 1.00 98.31 102 ASP A CA 1
ATOM 789 C C . ASP A 1 102 ? 1.240 4.876 15.189 1.00 98.31 102 ASP A C 1
ATOM 791 O O . ASP A 1 102 ? 0.596 3.855 15.427 1.00 98.31 102 ASP A O 1
ATOM 795 N N . TYR A 1 103 ? 2.230 4.883 14.291 1.00 97.25 103 TYR A N 1
ATOM 796 C CA . TYR A 1 103 ? 2.603 3.715 13.495 1.00 97.25 103 TYR A CA 1
ATOM 797 C C . TYR A 1 103 ? 3.107 2.573 14.384 1.00 97.25 103 TYR A C 1
ATOM 799 O O . TYR A 1 103 ? 2.676 1.434 14.229 1.00 97.25 103 TYR A O 1
ATOM 807 N N . VAL A 1 104 ? 3.971 2.854 15.366 1.00 96.50 104 VAL A N 1
ATOM 808 C CA . VAL A 1 104 ? 4.463 1.827 16.299 1.00 96.50 104 VAL A CA 1
ATOM 809 C C . VAL A 1 104 ? 3.342 1.289 17.190 1.00 96.50 104 VAL A C 1
ATOM 811 O O . VAL A 1 104 ? 3.314 0.083 17.445 1.00 96.50 104 VAL A O 1
ATOM 814 N N . ASP A 1 105 ? 2.422 2.137 17.662 1.00 98.19 105 ASP A N 1
ATOM 815 C CA . ASP A 1 105 ? 1.255 1.684 18.433 1.00 98.19 105 ASP A CA 1
ATOM 816 C C . ASP A 1 105 ? 0.361 0.755 17.600 1.00 98.19 105 ASP A C 1
ATOM 818 O O . ASP A 1 105 ? 0.035 -0.351 18.041 1.00 98.19 105 ASP A O 1
ATOM 822 N N . MET A 1 106 ? 0.065 1.145 16.357 1.00 97.88 106 MET A N 1
ATOM 823 C CA . MET A 1 106 ? -0.655 0.317 15.391 1.00 97.88 106 MET A CA 1
ATOM 824 C C . MET A 1 106 ? 0.040 -1.033 15.191 1.00 97.88 106 MET A C 1
ATOM 826 O O . MET A 1 106 ? -0.599 -2.068 15.355 1.00 97.88 106 MET A O 1
ATOM 830 N N . ILE A 1 107 ? 1.348 -1.064 14.905 1.00 95.94 107 ILE A N 1
ATOM 831 C CA . ILE A 1 107 ? 2.087 -2.324 14.719 1.00 95.94 107 ILE A CA 1
ATOM 832 C C . ILE A 1 107 ? 1.981 -3.218 15.960 1.00 95.94 107 ILE A C 1
ATOM 834 O O . ILE A 1 107 ? 1.649 -4.395 15.832 1.00 95.94 107 ILE A O 1
ATOM 838 N N . LYS A 1 108 ? 2.189 -2.674 17.166 1.00 95.94 108 LYS A N 1
ATOM 839 C CA . LYS A 1 108 ? 2.111 -3.447 18.419 1.00 95.94 108 LYS A CA 1
ATOM 840 C C . LYS A 1 108 ? 0.726 -4.048 18.663 1.00 95.94 108 LYS A C 1
ATOM 842 O O . LYS A 1 108 ? 0.625 -5.166 19.166 1.00 95.94 108 LYS A O 1
ATOM 847 N N . LYS A 1 109 ? -0.337 -3.320 18.321 1.00 96.44 109 LYS A N 1
ATOM 848 C CA . LYS A 1 109 ? -1.725 -3.763 18.520 1.00 96.44 109 LYS A CA 1
ATOM 849 C C . LYS A 1 109 ? -2.232 -4.664 17.406 1.00 96.44 109 LYS A C 1
ATOM 851 O O . LYS A 1 109 ? -3.081 -5.515 17.666 1.00 96.44 109 LYS A O 1
ATOM 856 N N . CYS A 1 110 ? -1.707 -4.529 16.196 1.00 96.00 110 CYS A N 1
ATOM 857 C CA . CYS A 1 110 ? -2.271 -5.159 15.010 1.00 96.00 110 CYS A CA 1
ATOM 858 C C . CYS A 1 110 ? -1.463 -6.331 14.462 1.00 96.00 110 CYS A C 1
ATOM 860 O O . CYS A 1 110 ? -2.062 -7.326 14.055 1.00 96.00 110 CYS A O 1
ATOM 862 N N . ALA A 1 111 ? -0.137 -6.211 14.414 1.00 91.38 111 ALA A N 1
ATOM 863 C CA . ALA A 1 111 ? 0.691 -7.161 13.686 1.00 91.38 111 ALA A CA 1
ATOM 864 C C . ALA A 1 111 ? 0.799 -8.506 14.422 1.00 91.38 111 ALA A C 1
ATOM 866 O O . ALA A 1 111 ? 0.595 -8.602 15.640 1.00 91.38 111 ALA A O 1
ATOM 867 N N . ALA A 1 112 ? 1.115 -9.557 13.666 1.00 89.31 112 ALA A N 1
ATOM 868 C CA . ALA A 1 112 ? 1.417 -10.865 14.228 1.00 89.31 112 ALA A CA 1
ATOM 869 C C . ALA A 1 112 ? 2.734 -10.826 15.033 1.00 89.31 112 ALA A C 1
ATOM 871 O O . ALA A 1 112 ? 3.618 -10.021 14.729 1.00 89.31 112 ALA A O 1
ATOM 872 N N . PRO A 1 113 ? 2.935 -11.725 16.016 1.00 89.12 113 PRO A N 1
ATOM 873 C CA . PRO A 1 113 ? 4.216 -11.848 16.719 1.00 89.12 113 PRO A CA 1
ATOM 874 C C . PRO A 1 113 ? 5.416 -12.099 15.789 1.00 89.12 113 PRO A C 1
ATOM 876 O O . PRO A 1 113 ? 6.545 -11.756 16.134 1.00 89.12 113 PRO A O 1
ATOM 879 N N . SER A 1 114 ? 5.176 -12.678 14.609 1.00 89.56 114 SER A N 1
ATOM 880 C CA . SER A 1 114 ? 6.176 -12.932 13.570 1.00 89.56 114 SER A CA 1
ATOM 881 C C . SER A 1 114 ? 6.569 -11.697 12.754 1.00 89.56 114 SER A C 1
ATOM 883 O O . SER A 1 114 ? 7.521 -11.797 11.986 1.00 89.56 114 SER A O 1
ATOM 885 N N . PHE A 1 115 ? 5.933 -10.535 12.967 1.00 89.62 115 PHE A N 1
ATOM 886 C CA . PHE A 1 115 ? 6.078 -9.304 12.174 1.00 89.62 115 PHE A CA 1
ATOM 887 C C . PHE A 1 115 ? 7.504 -9.009 11.691 1.00 89.62 115 PHE A C 1
ATOM 889 O O . PHE A 1 115 ? 7.709 -8.736 10.514 1.00 89.62 115 PHE A O 1
ATOM 896 N N . ALA A 1 116 ? 8.508 -9.101 12.569 1.00 89.81 116 ALA A N 1
ATOM 897 C CA . ALA A 1 116 ? 9.896 -8.772 12.227 1.00 89.81 116 ALA A CA 1
ATOM 898 C C . ALA A 1 116 ? 10.509 -9.667 11.124 1.00 89.81 116 ALA A C 1
ATOM 900 O O . ALA A 1 116 ? 11.537 -9.315 10.546 1.00 89.81 116 ALA A O 1
ATOM 901 N N . ASN A 1 117 ? 9.887 -10.814 10.849 1.00 88.12 117 ASN A N 1
ATOM 902 C CA . ASN A 1 117 ? 10.262 -11.778 9.818 1.00 88.12 117 ASN A CA 1
ATOM 903 C C . ASN A 1 117 ? 9.232 -11.866 8.684 1.00 88.12 117 ASN A C 1
ATOM 905 O O . ASN A 1 117 ? 9.532 -12.466 7.653 1.00 88.12 117 ASN A O 1
ATOM 909 N N . ASP A 1 118 ? 8.048 -11.275 8.857 1.00 85.88 118 ASP A N 1
ATOM 910 C CA . ASP A 1 118 ? 6.991 -11.357 7.861 1.00 85.88 118 ASP A CA 1
ATOM 911 C C . ASP A 1 118 ? 7.316 -10.446 6.672 1.00 85.88 118 ASP A C 1
ATOM 913 O O . ASP A 1 118 ? 7.569 -9.234 6.796 1.00 85.88 118 ASP A O 1
ATOM 917 N N . ASN A 1 119 ? 7.316 -11.054 5.494 1.00 83.75 119 ASN A N 1
ATOM 918 C CA . ASN A 1 119 ? 7.437 -10.395 4.216 1.00 83.75 119 ASN A CA 1
ATOM 919 C C . ASN A 1 119 ? 6.088 -10.453 3.480 1.00 83.75 119 ASN A C 1
ATOM 921 O O . ASN A 1 119 ? 5.051 -10.845 4.008 1.00 83.75 119 ASN A O 1
ATOM 925 N N . TRP A 1 120 ? 6.105 -9.997 2.236 1.00 79.50 120 TRP A N 1
ATOM 926 C CA . TRP A 1 120 ? 4.932 -9.939 1.379 1.00 79.50 120 TRP A CA 1
ATOM 927 C C . TRP A 1 120 ? 4.163 -11.274 1.267 1.00 79.50 120 TRP A C 1
ATOM 929 O O . TRP A 1 120 ? 2.931 -11.278 1.289 1.00 79.50 120 TRP A O 1
ATOM 939 N N . TYR A 1 121 ? 4.867 -12.408 1.189 1.00 77.19 121 TYR A N 1
ATOM 940 C CA . TYR A 1 121 ? 4.273 -13.724 0.952 1.00 77.19 121 TYR A CA 1
ATOM 941 C C . TYR A 1 121 ? 3.416 -14.220 2.124 1.00 77.19 121 TYR A C 1
ATOM 943 O O . TYR A 1 121 ? 2.355 -14.806 1.892 1.00 77.19 121 TYR A O 1
ATOM 951 N N . GLU A 1 122 ? 3.820 -13.971 3.373 1.00 78.94 122 GLU A N 1
ATOM 952 C CA . GLU A 1 122 ? 3.065 -14.414 4.551 1.00 78.94 122 GLU A CA 1
ATOM 953 C C . GLU A 1 122 ? 1.702 -13.711 4.639 1.00 78.94 122 GLU A C 1
ATOM 955 O O . GLU A 1 122 ? 0.697 -14.331 5.001 1.00 78.94 122 GLU A O 1
ATOM 960 N N . PHE A 1 123 ? 1.626 -12.438 4.235 1.00 78.81 123 PHE A N 1
ATOM 961 C CA . PHE A 1 123 ? 0.365 -11.689 4.227 1.00 78.81 123 PHE A CA 1
ATOM 962 C C . PHE A 1 123 ? -0.561 -12.132 3.108 1.00 78.81 123 PHE A C 1
ATOM 964 O O . PHE A 1 123 ? -1.764 -12.276 3.333 1.00 78.81 123 PHE A O 1
ATOM 971 N N . VAL A 1 124 ? -0.003 -12.363 1.916 1.00 80.88 124 VAL A N 1
ATOM 972 C CA . VAL A 1 124 ? -0.745 -12.891 0.768 1.00 80.88 124 VAL A CA 1
ATOM 973 C C . VAL A 1 124 ? -1.426 -14.203 1.144 1.00 80.88 124 VAL A C 1
ATOM 975 O O . VAL A 1 124 ? -2.628 -14.362 0.912 1.00 80.88 124 VAL A O 1
ATOM 978 N N . ASP A 1 125 ? -0.692 -15.130 1.763 1.00 84.44 125 ASP A N 1
ATOM 979 C CA . ASP A 1 125 ? -1.263 -16.402 2.200 1.00 84.44 125 ASP A CA 1
ATOM 980 C C . ASP A 1 125 ? -2.304 -16.205 3.311 1.00 84.44 125 ASP A C 1
ATOM 982 O O . ASP A 1 125 ? -3.392 -16.784 3.259 1.00 84.44 125 ASP A O 1
ATOM 986 N N . GLY A 1 126 ? -2.024 -15.336 4.285 1.00 87.69 126 GLY A N 1
ATOM 987 C CA . GLY A 1 126 ? -2.943 -15.015 5.376 1.00 87.69 126 GLY A CA 1
ATOM 988 C C . GLY A 1 126 ? -4.283 -14.453 4.894 1.00 87.69 126 GLY A C 1
ATOM 989 O O . GLY A 1 126 ? -5.338 -14.955 5.290 1.00 87.69 126 GLY A O 1
ATOM 990 N N . ILE A 1 127 ? -4.270 -13.468 3.992 1.00 85.56 127 ILE A N 1
ATOM 991 C CA . ILE A 1 127 ? -5.497 -12.906 3.409 1.00 85.56 127 ILE A CA 1
ATOM 992 C C . ILE A 1 127 ? -6.218 -13.968 2.586 1.00 85.56 127 ILE A C 1
ATOM 994 O O . ILE A 1 127 ? -7.408 -14.200 2.808 1.00 85.56 127 ILE A O 1
ATOM 998 N N . SER A 1 128 ? -5.501 -14.653 1.689 1.00 84.00 128 SER A N 1
ATOM 999 C CA . SER A 1 128 ? -6.082 -15.634 0.762 1.00 84.00 128 SER A CA 1
ATOM 1000 C C . SER A 1 128 ? -6.744 -16.809 1.480 1.00 84.00 128 SER A C 1
ATOM 1002 O O . SER A 1 128 ? -7.793 -17.296 1.051 1.00 84.00 128 SER A O 1
ATOM 1004 N N . SER A 1 129 ? -6.143 -17.265 2.581 1.00 86.88 129 SER A N 1
ATOM 1005 C CA . SER A 1 129 ? -6.660 -18.344 3.432 1.00 86.88 129 SER A CA 1
ATOM 1006 C C . SER A 1 129 ? -7.707 -17.878 4.450 1.00 86.88 129 SER A C 1
ATOM 1008 O O . SER A 1 129 ? -8.383 -18.711 5.047 1.00 86.88 129 SER A O 1
ATOM 1010 N N . GLY A 1 130 ? -7.877 -16.564 4.625 1.00 85.88 130 GLY A N 1
ATOM 1011 C CA . GLY A 1 130 ? -8.821 -15.960 5.564 1.00 85.88 130 GLY A CA 1
ATOM 1012 C C . GLY A 1 130 ? -8.358 -15.878 7.012 1.00 85.88 130 GLY A C 1
ATOM 1013 O O . GLY A 1 130 ? -9.180 -15.611 7.881 1.00 85.88 130 GLY A O 1
ATOM 1014 N N . ARG A 1 131 ? -7.061 -16.066 7.270 1.00 91.00 131 ARG A N 1
ATOM 1015 C CA . ARG A 1 131 ? -6.454 -15.852 8.591 1.00 91.00 131 ARG A CA 1
ATOM 1016 C C . ARG A 1 131 ? -6.152 -14.383 8.875 1.00 91.00 131 ARG A C 1
ATOM 1018 O O . ARG A 1 131 ? -6.066 -14.010 10.040 1.00 91.00 131 ARG A O 1
ATOM 1025 N N . THR A 1 132 ? -6.002 -13.563 7.836 1.00 92.75 132 THR A N 1
ATOM 1026 C CA . THR A 1 132 ? -5.695 -12.134 7.962 1.00 92.75 132 THR A CA 1
ATOM 1027 C C . THR A 1 132 ? -6.881 -11.280 7.528 1.00 92.75 132 THR A C 1
ATOM 1029 O O . THR A 1 132 ? -7.435 -11.491 6.447 1.00 92.75 132 THR A O 1
ATOM 1032 N N . ALA A 1 133 ? -7.276 -10.318 8.365 1.00 95.00 133 ALA A N 1
ATOM 1033 C CA . ALA A 1 133 ? -8.442 -9.470 8.116 1.00 95.00 133 ALA A CA 1
ATOM 1034 C C . ALA A 1 133 ? -8.139 -8.290 7.184 1.00 95.00 133 ALA A C 1
ATOM 1036 O O . ALA A 1 133 ? -8.939 -7.990 6.300 1.00 95.00 133 ALA A O 1
ATOM 1037 N N . MET A 1 134 ? -7.004 -7.619 7.389 1.00 95.06 134 MET A N 1
ATOM 1038 C CA . MET A 1 134 ? -6.595 -6.415 6.663 1.00 95.06 134 MET A CA 1
ATOM 1039 C C . MET A 1 134 ? -5.108 -6.481 6.291 1.00 95.06 134 MET A C 1
ATOM 1041 O O . MET A 1 134 ? -4.331 -7.156 6.964 1.00 95.06 134 MET A O 1
ATOM 1045 N N . ALA A 1 135 ? -4.683 -5.763 5.253 1.00 93.06 135 ALA A N 1
ATOM 1046 C CA . ALA A 1 135 ? -3.271 -5.528 4.949 1.00 93.06 135 ALA A CA 1
ATOM 1047 C C . ALA A 1 135 ? -3.045 -4.152 4.324 1.00 93.06 135 ALA A C 1
ATOM 1049 O O . ALA A 1 135 ? -3.926 -3.634 3.644 1.00 93.06 135 ALA A O 1
ATOM 1050 N N . ILE A 1 136 ? -1.854 -3.584 4.517 1.00 93.06 136 ILE A N 1
ATOM 1051 C CA . ILE A 1 136 ? -1.432 -2.342 3.853 1.00 93.06 136 ILE A CA 1
ATOM 1052 C C . ILE A 1 136 ? -0.201 -2.653 3.009 1.00 93.06 136 ILE A C 1
ATOM 1054 O O . ILE A 1 136 ? 0.876 -2.902 3.552 1.00 93.06 136 ILE A O 1
ATOM 1058 N N . ASP A 1 137 ? -0.363 -2.672 1.689 1.00 90.62 137 ASP A N 1
ATOM 1059 C CA . ASP A 1 137 ? 0.687 -3.078 0.749 1.00 90.62 137 ASP A CA 1
ATOM 1060 C C . ASP A 1 137 ? 0.342 -2.622 -0.690 1.00 90.62 137 ASP A C 1
ATOM 1062 O O . ASP A 1 137 ? -0.583 -1.842 -0.906 1.00 90.62 137 ASP A O 1
ATOM 1066 N N . SER A 1 138 ? 1.090 -3.096 -1.678 1.00 90.25 138 SER A N 1
ATOM 1067 C CA . SER A 1 138 ? 0.888 -2.896 -3.110 1.00 90.25 138 SER A CA 1
ATOM 1068 C C . SER A 1 138 ? -0.488 -3.343 -3.609 1.00 90.25 138 SER A C 1
ATOM 1070 O O . SER A 1 138 ? -0.936 -4.452 -3.323 1.00 90.25 138 SER A O 1
ATOM 1072 N N . ASN A 1 139 ? -1.129 -2.538 -4.459 1.00 88.44 139 ASN A N 1
ATOM 1073 C CA . ASN A 1 139 ? -2.396 -2.854 -5.132 1.00 88.44 139 ASN A CA 1
ATOM 1074 C C . ASN A 1 139 ? -2.368 -4.127 -5.995 1.00 88.44 139 ASN A C 1
ATOM 1076 O O . ASN A 1 139 ? -3.428 -4.634 -6.363 1.00 88.44 139 ASN A O 1
ATOM 1080 N N . MET A 1 140 ? -1.189 -4.710 -6.241 1.00 84.69 140 MET A N 1
ATOM 1081 C CA . MET A 1 140 ? -1.056 -6.046 -6.827 1.00 84.69 140 MET A CA 1
ATOM 1082 C C . MET A 1 140 ? -1.816 -7.128 -6.037 1.00 84.69 140 MET A C 1
ATOM 1084 O O . MET A 1 140 ? -2.236 -8.125 -6.626 1.00 84.69 140 MET A O 1
ATOM 1088 N N . PHE A 1 141 ? -2.066 -6.931 -4.734 1.00 74.50 141 PHE A N 1
ATOM 1089 C CA . PHE A 1 141 ? -2.855 -7.855 -3.906 1.00 74.50 141 PHE A CA 1
ATOM 1090 C C . PHE A 1 141 ? -4.257 -8.151 -4.454 1.00 74.50 141 PHE A C 1
ATOM 1092 O O . PHE A 1 141 ? -4.838 -9.184 -4.115 1.00 74.50 141 PHE A O 1
ATOM 1099 N N . GLY A 1 142 ? -4.798 -7.302 -5.331 1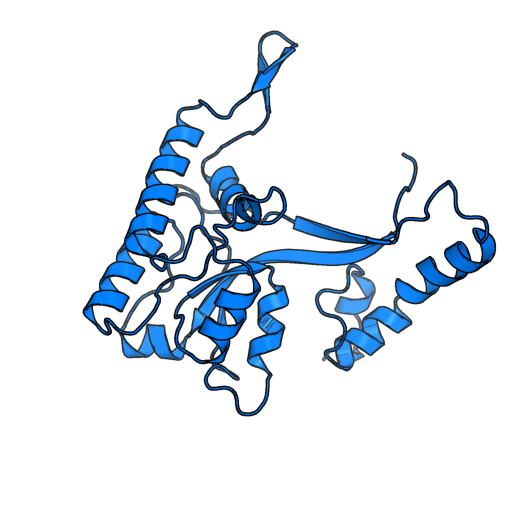.00 74.75 142 GLY A N 1
ATOM 1100 C CA . GLY A 1 142 ? -6.088 -7.578 -5.950 1.00 74.75 142 GLY A CA 1
ATOM 1101 C C . GLY A 1 142 ? -6.134 -8.853 -6.783 1.00 74.75 142 GLY A C 1
ATOM 1102 O O . GLY A 1 142 ? -7.196 -9.456 -6.889 1.00 74.75 142 GLY A O 1
ATOM 1103 N N . PHE A 1 143 ? -4.984 -9.344 -7.250 1.00 81.25 143 PHE A N 1
ATOM 1104 C CA . PHE A 1 143 ? -4.878 -10.631 -7.935 1.00 81.25 143 PHE A CA 1
ATOM 1105 C C . PHE A 1 143 ? -5.493 -11.796 -7.132 1.00 81.25 143 PHE A C 1
ATOM 1107 O O . PHE A 1 143 ? -6.129 -12.681 -7.701 1.00 81.25 143 PHE A O 1
ATOM 1114 N N . TRP A 1 144 ? -5.361 -11.793 -5.800 1.00 81.00 144 TRP A N 1
ATOM 1115 C CA . TRP A 1 144 ? -5.865 -12.881 -4.950 1.00 81.00 144 TRP A CA 1
ATOM 1116 C C . TRP A 1 144 ? -7.372 -12.837 -4.694 1.00 81.00 144 TRP A C 1
ATOM 1118 O O . TRP A 1 144 ? -7.924 -13.800 -4.158 1.00 81.00 144 TRP A O 1
ATOM 1128 N N . ASN A 1 145 ? -8.057 -11.769 -5.109 1.00 85.94 145 ASN A N 1
ATOM 1129 C CA . ASN A 1 145 ? -9.512 -11.707 -5.027 1.00 85.94 145 ASN A CA 1
ATOM 1130 C C . ASN A 1 145 ? -10.187 -12.678 -6.012 1.00 85.94 145 ASN A C 1
ATOM 1132 O O . ASN A 1 145 ? -11.285 -13.159 -5.739 1.00 85.94 145 ASN A O 1
ATOM 1136 N N . ASP A 1 146 ? -9.512 -13.043 -7.102 1.00 82.88 146 ASP A N 1
ATOM 1137 C CA . ASP A 1 146 ? -10.118 -13.822 -8.189 1.00 82.88 146 ASP A CA 1
ATOM 1138 C C . ASP A 1 146 ? -9.531 -15.242 -8.307 1.00 82.88 146 ASP A C 1
ATOM 1140 O O . ASP A 1 146 ? -9.762 -15.960 -9.281 1.00 82.88 146 ASP A O 1
ATOM 1144 N N . VAL A 1 147 ? -8.795 -15.698 -7.285 1.00 84.00 147 VAL A N 1
ATOM 1145 C CA . VAL A 1 147 ? -8.260 -17.067 -7.243 1.00 84.00 147 VAL A CA 1
ATOM 1146 C C . VAL A 1 147 ? -9.364 -18.045 -6.834 1.00 84.00 147 VAL A C 1
ATOM 1148 O O . VAL A 1 147 ? -9.727 -18.156 -5.659 1.00 84.00 147 VAL A O 1
ATOM 1151 N N . ALA A 1 148 ? -9.868 -18.793 -7.816 1.00 85.50 148 ALA A N 1
ATOM 1152 C CA . ALA A 1 148 ? -10.946 -19.760 -7.636 1.00 85.50 148 ALA A CA 1
ATOM 1153 C C . ALA A 1 148 ? -10.689 -20.745 -6.478 1.00 85.50 148 ALA A C 1
ATOM 1155 O O . ALA A 1 148 ? -9.591 -21.278 -6.301 1.00 85.50 148 ALA A O 1
ATOM 1156 N N . GLY A 1 149 ? -11.732 -21.000 -5.683 1.00 85.25 149 GLY A N 1
ATOM 1157 C CA . GLY A 1 149 ? -11.694 -21.944 -4.562 1.00 85.25 149 GLY A CA 1
ATOM 1158 C C . GLY A 1 149 ? -10.989 -21.433 -3.299 1.00 85.25 149 GLY A C 1
ATOM 1159 O O . GLY A 1 149 ? -10.950 -22.155 -2.303 1.00 85.25 149 GLY A O 1
ATOM 1160 N N . LYS A 1 150 ? -10.448 -20.206 -3.290 1.00 87.69 150 LYS A N 1
ATOM 1161 C CA . LYS A 1 150 ? -9.868 -19.611 -2.078 1.00 87.69 150 LYS A CA 1
ATOM 1162 C C . LYS A 1 150 ? -10.945 -18.973 -1.190 1.00 87.69 150 LYS A C 1
ATOM 1164 O O . LYS A 1 150 ? -11.840 -18.309 -1.713 1.00 87.69 150 LYS A O 1
ATOM 1169 N N . PRO A 1 151 ? -10.846 -19.091 0.151 1.00 87.31 151 PRO A N 1
ATOM 1170 C CA . PRO A 1 151 ? -11.801 -18.487 1.088 1.00 87.31 151 PRO A CA 1
ATOM 1171 C C . PRO A 1 151 ? -12.048 -16.985 0.901 1.00 87.31 151 PRO A C 1
ATOM 1173 O O . PRO A 1 151 ? -13.160 -16.518 1.167 1.00 87.31 151 PRO A O 1
ATOM 1176 N N . ALA A 1 152 ? -11.021 -16.247 0.469 1.00 87.00 152 ALA A N 1
ATOM 1177 C CA . ALA A 1 152 ? -11.062 -14.804 0.249 1.00 87.00 152 ALA A CA 1
ATOM 1178 C C . ALA A 1 152 ? -11.604 -14.380 -1.123 1.00 87.00 152 ALA A C 1
ATOM 1180 O O . ALA A 1 152 ? -11.802 -13.186 -1.339 1.00 87.00 152 ALA A O 1
ATOM 1181 N N . SER A 1 153 ? -11.838 -15.320 -2.044 1.00 90.56 153 SER A N 1
ATOM 1182 C CA . SER A 1 153 ? -12.222 -14.968 -3.410 1.00 90.56 153 SER A CA 1
ATOM 1183 C C . SER A 1 153 ? -13.567 -14.231 -3.444 1.00 90.56 153 SER A C 1
ATOM 1185 O O . SER A 1 153 ? -14.528 -14.657 -2.801 1.00 90.56 153 SER A O 1
ATOM 1187 N N . GLY A 1 154 ? -13.616 -13.091 -4.140 1.00 91.38 154 GLY A N 1
ATOM 1188 C CA . GLY A 1 154 ? -14.762 -12.176 -4.198 1.00 91.38 154 GLY A CA 1
ATOM 1189 C C . GLY A 1 154 ? -15.027 -11.379 -2.910 1.00 91.38 154 GLY A C 1
ATOM 1190 O O . GLY A 1 154 ? -16.024 -10.649 -2.829 1.00 91.38 154 GLY A O 1
ATOM 1191 N N . LYS A 1 155 ? -14.168 -11.516 -1.890 1.00 93.19 155 LYS A N 1
ATOM 1192 C CA . LYS A 1 155 ? -14.354 -10.962 -0.537 1.00 93.19 155 LYS A CA 1
ATOM 1193 C C . LYS A 1 155 ? -13.272 -9.967 -0.119 1.00 93.19 155 LYS A C 1
ATOM 1195 O O . LYS A 1 155 ? -13.310 -9.480 1.009 1.00 93.19 155 LYS A O 1
ATOM 1200 N N . ILE A 1 156 ? -12.328 -9.653 -0.999 1.00 92.06 156 ILE A N 1
ATOM 1201 C CA . ILE A 1 156 ? -11.333 -8.609 -0.764 1.00 92.06 156 ILE A CA 1
ATOM 1202 C C . ILE A 1 156 ? -11.886 -7.296 -1.319 1.00 92.06 156 ILE A C 1
ATOM 1204 O O . ILE A 1 156 ? 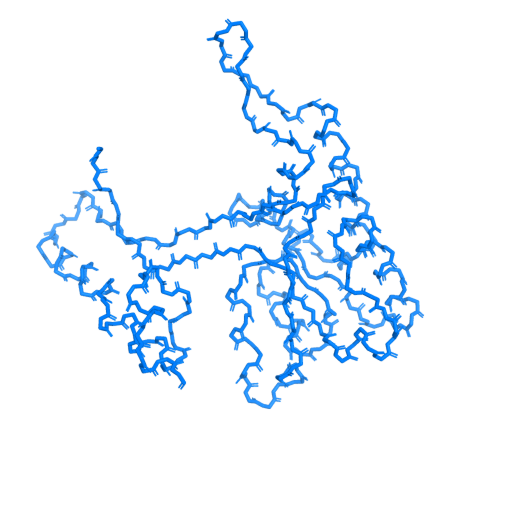-12.401 -7.238 -2.435 1.00 92.06 156 ILE A O 1
ATOM 1208 N N . ALA A 1 157 ? -11.806 -6.246 -0.517 1.00 93.44 157 ALA A N 1
ATOM 1209 C CA . ALA A 1 157 ? -12.109 -4.883 -0.913 1.00 93.44 157 ALA A CA 1
ATOM 1210 C C . ALA A 1 157 ? -10.901 -3.980 -0.640 1.00 93.44 157 ALA A C 1
ATOM 1212 O O . ALA A 1 157 ? -9.979 -4.352 0.091 1.00 93.44 157 ALA A O 1
ATOM 1213 N N . PHE A 1 158 ? -10.915 -2.807 -1.267 1.00 93.50 158 PHE A N 1
ATOM 1214 C CA . PHE A 1 158 ? -9.793 -1.879 -1.308 1.00 93.50 158 PHE A CA 1
ATOM 1215 C C . PHE A 1 158 ? -10.236 -0.529 -0.762 1.00 93.50 158 PHE A C 1
ATOM 1217 O O . PHE A 1 158 ? -11.369 -0.096 -0.982 1.00 93.50 158 PHE A O 1
ATOM 1224 N N . ALA A 1 159 ? -9.328 0.137 -0.072 1.00 95.38 159 ALA A N 1
ATOM 1225 C CA . ALA A 1 159 ? -9.455 1.512 0.366 1.00 95.38 159 ALA A CA 1
ATOM 1226 C C . ALA A 1 159 ? -8.119 2.237 0.138 1.00 95.38 159 ALA A C 1
ATOM 1228 O O . ALA A 1 159 ? -7.076 1.587 -0.021 1.00 95.38 159 ALA A O 1
ATOM 1229 N N . PRO A 1 160 ? -8.123 3.580 0.111 1.00 94.38 160 PRO A N 1
ATOM 1230 C CA . PRO A 1 160 ? -6.885 4.343 0.126 1.00 94.38 160 PRO A CA 1
ATOM 1231 C C . PRO A 1 160 ? -5.955 3.927 1.281 1.00 94.38 160 PRO A C 1
ATOM 1233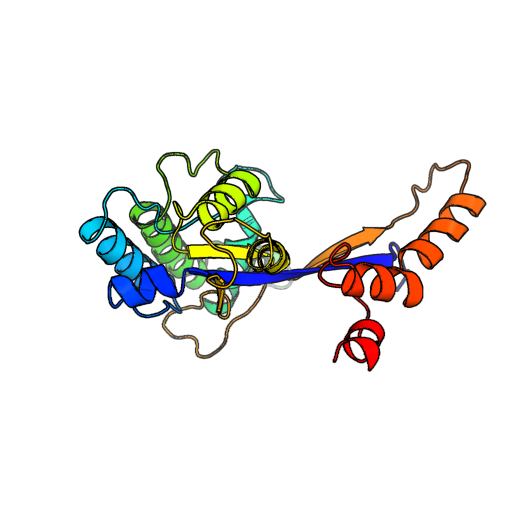 O O . PRO A 1 160 ? -6.429 3.399 2.292 1.00 94.38 160 PRO A O 1
ATOM 1236 N N . PRO A 1 161 ? -4.635 4.149 1.156 1.00 94.00 161 PRO A N 1
ATOM 1237 C CA . PRO A 1 161 ? -3.725 3.958 2.277 1.00 94.00 161 PRO A CA 1
ATOM 1238 C C . PRO A 1 161 ? -4.113 4.858 3.458 1.00 94.00 161 PRO A C 1
ATOM 1240 O O . PRO A 1 161 ? -4.765 5.891 3.285 1.00 94.00 161 PRO A O 1
ATOM 1243 N N . LEU A 1 162 ? -3.701 4.449 4.662 1.00 97.06 162 LEU A N 1
ATOM 1244 C CA . LEU A 1 162 ? -3.977 5.225 5.868 1.00 97.06 162 LEU A CA 1
ATOM 1245 C C . LEU A 1 162 ? -3.331 6.610 5.777 1.00 97.06 162 LEU A C 1
ATOM 1247 O O . LEU A 1 162 ? -2.241 6.765 5.225 1.00 97.06 162 LEU A O 1
ATOM 1251 N N . HIS A 1 163 ? -3.975 7.595 6.387 1.00 97.00 163 HIS A N 1
ATOM 1252 C CA . HIS A 1 163 ? -3.469 8.953 6.492 1.00 97.00 163 HIS A CA 1
ATOM 1253 C C . HIS A 1 163 ? -3.462 9.437 7.948 1.00 97.00 163 HIS A C 1
ATOM 1255 O O . HIS A 1 163 ? -4.011 8.794 8.847 1.00 97.00 163 HIS A O 1
ATOM 1261 N N . ALA A 1 164 ? -2.817 10.573 8.205 1.00 97.38 164 ALA A N 1
ATOM 1262 C CA . ALA A 1 164 ? -2.837 11.215 9.510 1.00 97.38 164 ALA A CA 1
ATOM 1263 C C . ALA A 1 164 ? -4.285 11.514 9.936 1.00 97.38 164 ALA A C 1
ATOM 1265 O O . ALA A 1 164 ? -5.089 11.901 9.084 1.00 97.38 164 ALA A O 1
ATOM 1266 N N . PRO A 1 165 ? -4.632 11.415 11.232 1.00 96.25 165 PRO A N 1
ATOM 1267 C CA . PRO A 1 165 ? -5.987 11.704 11.710 1.00 96.25 165 PRO A CA 1
ATOM 1268 C C . PRO A 1 165 ? -6.508 13.099 11.332 1.00 96.25 165 PRO A C 1
ATOM 1270 O O . PRO A 1 165 ? -7.708 13.292 11.172 1.00 96.25 165 PRO A O 1
ATOM 1273 N N . SER A 1 166 ? -5.609 14.077 11.198 1.00 93.06 166 SER A N 1
ATOM 1274 C CA . SER A 1 166 ? -5.926 15.451 10.793 1.00 93.06 166 SER A CA 1
ATOM 1275 C C . SER A 1 166 ? -5.949 15.666 9.276 1.00 93.06 166 SER A C 1
ATOM 1277 O O . SER A 1 166 ? -6.382 16.726 8.823 1.00 93.06 166 SER A O 1
ATOM 1279 N N . ALA A 1 167 ? -5.466 14.704 8.486 1.00 93.69 167 ALA A N 1
ATOM 1280 C CA . ALA A 1 167 ? -5.418 14.813 7.037 1.00 93.69 167 ALA A CA 1
ATOM 1281 C C . ALA A 1 167 ? -6.780 14.477 6.414 1.00 93.69 167 ALA A C 1
ATOM 1283 O O . ALA A 1 167 ? -7.505 13.601 6.879 1.00 93.69 167 ALA A O 1
ATOM 1284 N N . THR A 1 168 ? -7.111 15.175 5.330 1.00 87.06 168 THR A N 1
ATOM 1285 C CA . THR A 1 168 ? -8.302 14.915 4.498 1.00 87.06 168 THR A CA 1
ATOM 1286 C C . THR A 1 168 ? -7.945 14.267 3.159 1.00 87.06 168 THR A C 1
ATOM 1288 O O . THR A 1 168 ? -8.824 13.944 2.362 1.00 87.06 168 THR A O 1
ATOM 1291 N N . SER A 1 169 ? -6.649 14.070 2.916 1.00 89.50 169 SER A N 1
ATOM 1292 C CA . SER A 1 169 ? -6.082 13.435 1.734 1.00 89.50 169 SER A CA 1
ATOM 1293 C C . SER A 1 169 ? -5.072 12.368 2.142 1.00 89.50 169 SER A C 1
ATOM 1295 O O . SER A 1 169 ? -4.527 12.390 3.246 1.00 89.50 169 SER A O 1
ATOM 1297 N N . PHE A 1 170 ? -4.797 11.456 1.219 1.00 90.88 170 PHE A N 1
ATOM 1298 C CA . PHE A 1 170 ? -3.784 10.420 1.359 1.00 90.88 170 PHE A CA 1
ATOM 1299 C C . PHE A 1 170 ? -2.710 10.595 0.287 1.00 90.88 170 PHE A C 1
ATOM 1301 O O . PHE A 1 170 ? -2.986 11.088 -0.807 1.00 90.88 170 PHE A O 1
ATOM 1308 N N . ASP A 1 171 ? -1.511 10.120 0.598 1.00 89.25 171 ASP A N 1
ATOM 1309 C CA . ASP A 1 171 ? -0.435 9.925 -0.363 1.00 89.25 171 ASP A CA 1
ATOM 1310 C C . ASP A 1 171 ? -0.156 8.429 -0.494 1.00 89.25 171 ASP A C 1
ATOM 1312 O O . ASP A 1 171 ? -0.434 7.634 0.405 1.00 89.25 171 ASP A O 1
ATOM 1316 N N . SER A 1 172 ? 0.399 8.028 -1.631 1.00 91.81 172 SER A N 1
ATOM 1317 C CA . SER A 1 172 ? 0.776 6.641 -1.862 1.00 91.81 172 SER A CA 1
ATOM 1318 C C . SER A 1 172 ? 2.176 6.582 -2.441 1.00 91.81 172 SER A C 1
ATOM 1320 O O . SER A 1 172 ? 2.477 7.257 -3.428 1.00 91.81 172 SER A O 1
ATOM 1322 N N . ASN A 1 173 ? 3.037 5.774 -1.825 1.00 90.12 173 ASN A N 1
ATOM 1323 C CA . ASN A 1 173 ? 4.314 5.426 -2.422 1.00 90.12 173 ASN A CA 1
ATOM 1324 C C . ASN A 1 173 ? 4.052 4.719 -3.759 1.00 90.12 173 ASN A C 1
ATOM 1326 O O . ASN A 1 173 ? 3.264 3.773 -3.822 1.00 90.12 173 ASN A O 1
ATOM 1330 N N . ILE A 1 174 ? 4.723 5.185 -4.810 1.00 91.00 174 ILE A N 1
ATOM 1331 C CA . ILE A 1 174 ? 4.661 4.583 -6.136 1.00 91.00 174 ILE A CA 1
ATOM 1332 C C . ILE A 1 174 ? 5.944 3.802 -6.368 1.00 91.00 174 ILE A C 1
ATOM 1334 O O . ILE A 1 174 ? 7.026 4.377 -6.497 1.00 91.00 174 ILE A O 1
ATOM 1338 N N . TRP A 1 175 ? 5.809 2.486 -6.477 1.00 90.88 175 TRP A N 1
ATOM 1339 C CA . TRP A 1 175 ? 6.904 1.618 -6.878 1.00 90.88 175 TRP A CA 1
ATOM 1340 C C . TRP A 1 175 ? 6.821 1.337 -8.376 1.00 90.88 175 TRP A C 1
ATOM 1342 O O . TRP A 1 175 ? 5.743 1.082 -8.906 1.00 90.88 175 TRP A O 1
ATOM 1352 N N . ILE A 1 176 ? 7.953 1.380 -9.079 1.00 92.38 176 ILE A N 1
ATOM 1353 C CA . ILE A 1 176 ? 8.009 1.111 -10.519 1.00 92.38 176 ILE A CA 1
ATOM 1354 C C . ILE A 1 176 ? 9.009 -0.010 -10.769 1.00 92.38 176 ILE A C 1
ATOM 1356 O O . ILE A 1 176 ? 10.204 0.132 -10.512 1.00 92.38 176 ILE A O 1
ATOM 1360 N N . TRP A 1 177 ? 8.524 -1.102 -11.351 1.00 92.75 177 TRP A N 1
ATOM 1361 C CA . TRP A 1 177 ? 9.373 -2.136 -11.923 1.00 92.75 177 TRP A CA 1
ATOM 1362 C C . TRP A 1 177 ? 9.719 -1.756 -13.355 1.00 92.75 177 TRP A C 1
ATOM 1364 O O . TRP A 1 177 ? 8.833 -1.552 -14.187 1.00 92.75 177 TRP A O 1
ATOM 1374 N N . ALA A 1 178 ? 11.010 -1.669 -13.658 1.00 95.62 178 ALA A N 1
ATOM 1375 C CA . ALA A 1 178 ? 11.491 -1.259 -14.968 1.00 95.62 178 ALA A CA 1
ATOM 1376 C C . ALA A 1 178 ? 12.544 -2.225 -15.512 1.00 95.62 178 ALA A C 1
ATOM 1378 O O . ALA A 1 178 ? 13.319 -2.826 -14.769 1.00 95.62 178 ALA A O 1
ATOM 1379 N N . LEU A 1 179 ? 12.585 -2.340 -16.837 1.00 96.81 179 LEU A N 1
ATOM 1380 C CA . LEU A 1 179 ? 13.626 -3.067 -17.547 1.00 96.81 179 LEU A CA 1
ATOM 1381 C C . LEU A 1 179 ? 14.752 -2.100 -17.911 1.00 96.81 179 LEU A C 1
ATOM 1383 O O . LEU A 1 179 ? 14.534 -1.119 -18.626 1.00 96.81 179 LEU A O 1
ATOM 1387 N N . ALA A 1 180 ? 15.956 -2.399 -17.437 1.00 96.75 180 ALA A N 1
ATOM 1388 C CA . ALA A 1 180 ? 17.176 -1.676 -17.768 1.00 96.75 180 ALA A CA 1
ATOM 1389 C C . ALA A 1 180 ? 18.150 -2.595 -18.513 1.00 96.75 180 ALA A C 1
ATOM 1391 O O . ALA A 1 180 ? 18.182 -3.807 -18.293 1.00 96.75 180 ALA A O 1
ATOM 1392 N N . MET A 1 181 ? 18.969 -2.016 -19.390 1.00 97.12 181 MET A N 1
ATOM 1393 C CA . MET A 1 181 ? 20.027 -2.757 -20.068 1.00 97.12 181 MET A CA 1
ATOM 1394 C C . MET A 1 181 ? 21.324 -2.647 -19.272 1.00 97.12 181 MET A C 1
ATOM 1396 O O . MET A 1 181 ? 21.814 -1.547 -19.025 1.00 97.12 181 MET A O 1
ATOM 1400 N N . ASN A 1 182 ? 21.915 -3.787 -18.912 1.00 96.31 182 ASN A N 1
ATOM 1401 C CA . ASN A 1 182 ? 23.248 -3.801 -18.321 1.00 96.31 182 ASN A CA 1
ATOM 1402 C C . ASN A 1 182 ? 24.263 -3.214 -19.321 1.00 96.31 182 ASN A C 1
ATOM 1404 O O . ASN A 1 182 ? 24.413 -3.729 -20.433 1.00 96.31 182 ASN A O 1
ATOM 1408 N N . ALA A 1 183 ? 24.982 -2.162 -18.920 1.00 96.06 183 ALA A N 1
ATOM 1409 C CA . ALA A 1 183 ? 25.971 -1.483 -19.757 1.00 96.06 183 ALA A CA 1
ATOM 1410 C C . ALA A 1 183 ? 27.096 -2.420 -20.245 1.00 96.06 183 ALA A C 1
ATOM 1412 O O . ALA A 1 183 ? 27.596 -2.266 -21.365 1.00 96.06 183 ALA A O 1
ATOM 1413 N N . ALA A 1 184 ? 27.441 -3.436 -19.449 1.00 97.50 184 ALA A N 1
ATOM 1414 C CA . ALA A 1 184 ? 28.442 -4.447 -19.776 1.00 97.50 184 ALA A CA 1
ATOM 1415 C C . ALA A 1 184 ? 27.919 -5.562 -20.700 1.00 97.50 184 ALA A C 1
ATOM 1417 O O . ALA A 1 184 ? 28.688 -6.429 -21.098 1.00 97.50 184 ALA A O 1
ATOM 1418 N N . SER A 1 185 ? 26.630 -5.566 -21.065 1.00 97.25 185 SER A N 1
ATOM 1419 C CA . SER A 1 185 ? 26.075 -6.610 -21.930 1.00 97.25 185 SER A CA 1
ATOM 1420 C C . SER A 1 185 ? 26.798 -6.665 -23.279 1.00 97.25 185 SER A C 1
ATOM 1422 O O . SER A 1 185 ? 26.960 -5.644 -23.958 1.00 97.25 185 SER A O 1
ATOM 1424 N N . GLU A 1 186 ? 27.165 -7.874 -23.698 1.00 98.06 186 GLU A N 1
ATOM 1425 C CA . GLU A 1 186 ? 27.662 -8.179 -25.045 1.00 98.06 186 GLU A CA 1
ATOM 1426 C C . GLU A 1 186 ? 26.518 -8.379 -26.056 1.00 98.06 186 GLU A C 1
ATOM 1428 O O . GLU A 1 186 ? 26.744 -8.485 -27.259 1.00 98.06 186 GLU A O 1
ATOM 1433 N N . LYS A 1 187 ? 25.263 -8.425 -25.585 1.00 97.88 187 LYS A N 1
ATOM 1434 C CA . LYS A 1 187 ? 24.060 -8.680 -26.395 1.00 97.88 187 LYS A CA 1
ATOM 1435 C C . LYS A 1 187 ? 23.139 -7.460 -26.457 1.00 97.88 187 LYS A C 1
ATOM 1437 O O . LYS A 1 187 ? 21.918 -7.603 -26.445 1.00 97.88 187 LYS A O 1
ATOM 1442 N N . LYS A 1 188 ? 23.712 -6.252 -26.545 1.00 97.50 188 LYS A N 1
ATOM 1443 C CA . LYS A 1 188 ? 22.958 -4.981 -26.505 1.00 97.50 188 LYS A CA 1
ATOM 1444 C C . LYS A 1 188 ? 21.847 -4.897 -27.553 1.00 97.50 188 LYS A C 1
ATOM 1446 O O . LYS A 1 188 ? 20.756 -4.453 -27.225 1.00 97.50 188 LYS A O 1
ATOM 1451 N N . GLY A 1 189 ? 22.094 -5.363 -28.781 1.00 97.56 189 GLY A N 1
ATOM 1452 C CA . GLY A 1 189 ? 21.085 -5.363 -29.849 1.00 97.56 189 GLY A CA 1
ATOM 1453 C C . GLY A 1 189 ? 19.864 -6.220 -29.503 1.00 97.56 189 GLY A C 1
ATOM 1454 O O . GLY A 1 189 ? 18.739 -5.735 -29.528 1.00 97.56 189 GLY A O 1
ATOM 1455 N N . THR A 1 190 ? 20.079 -7.475 -29.099 1.00 97.62 190 THR A N 1
ATOM 1456 C CA . THR A 1 190 ? 18.990 -8.380 -28.695 1.00 97.62 190 THR A CA 1
ATOM 1457 C C . THR A 1 190 ? 18.281 -7.891 -27.433 1.00 97.62 190 THR A C 1
ATOM 1459 O O . THR A 1 190 ? 17.054 -7.899 -27.380 1.00 97.62 190 THR A O 1
ATOM 1462 N N . ALA A 1 191 ? 19.035 -7.413 -26.437 1.00 97.56 191 ALA A N 1
ATOM 1463 C CA . ALA A 1 191 ? 18.466 -6.824 -25.228 1.00 97.56 191 ALA A CA 1
ATOM 1464 C C . ALA A 1 191 ? 17.591 -5.608 -25.564 1.00 97.56 191 ALA A C 1
ATOM 1466 O O . ALA A 1 191 ? 16.483 -5.483 -25.047 1.00 97.56 191 ALA A O 1
ATOM 1467 N N . TRP A 1 192 ? 18.046 -4.750 -26.483 1.00 96.12 192 TRP A N 1
ATOM 1468 C CA . TRP A 1 192 ? 17.267 -3.610 -26.951 1.00 96.12 192 TRP A CA 1
ATOM 1469 C C . TRP A 1 192 ? 16.006 -4.017 -27.698 1.00 96.12 192 TRP A C 1
ATOM 1471 O O . TRP A 1 192 ? 15.019 -3.318 -27.574 1.00 96.12 192 TRP A O 1
ATOM 1481 N N . LEU A 1 193 ? 15.993 -5.114 -28.455 1.00 97.44 193 LEU A N 1
ATOM 1482 C CA . LEU A 1 193 ? 14.764 -5.583 -29.105 1.00 97.44 193 LEU A CA 1
ATOM 1483 C C . LEU A 1 193 ? 13.763 -6.154 -28.090 1.00 97.44 193 LEU A C 1
ATOM 1485 O O . LEU A 1 193 ? 12.556 -5.966 -28.237 1.00 97.44 193 LEU A O 1
ATOM 1489 N N . PHE A 1 194 ? 14.256 -6.810 -27.037 1.00 97.88 194 PHE A N 1
ATOM 1490 C CA . PHE A 1 194 ? 13.418 -7.403 -25.997 1.00 97.88 194 PHE A CA 1
ATOM 1491 C C . PHE A 1 194 ? 12.676 -6.356 -25.158 1.00 97.88 194 PHE A C 1
ATOM 1493 O O . PHE A 1 194 ? 11.473 -6.484 -24.950 1.00 97.88 194 PHE A O 1
ATOM 1500 N N . ILE A 1 195 ? 13.367 -5.315 -24.684 1.00 97.62 195 ILE A N 1
ATOM 1501 C CA . ILE A 1 195 ? 12.793 -4.311 -23.773 1.00 97.62 195 ILE A CA 1
ATOM 1502 C C . ILE A 1 195 ? 11.502 -3.653 -24.323 1.00 97.62 195 ILE A C 1
ATOM 1504 O O . ILE A 1 195 ? 10.484 -3.697 -23.628 1.00 97.62 195 ILE A O 1
ATOM 1508 N N . PRO A 1 196 ? 11.467 -3.052 -25.531 1.00 95.56 196 PRO A N 1
ATOM 1509 C CA . PRO A 1 196 ? 10.271 -2.425 -26.083 1.00 95.56 196 PRO A CA 1
ATOM 1510 C C . PRO A 1 196 ? 9.199 -3.450 -26.457 1.00 95.56 196 PRO A C 1
ATOM 1512 O O . PRO A 1 196 ? 8.021 -3.120 -26.374 1.00 95.56 196 PRO A O 1
ATOM 1515 N N . TRP A 1 197 ? 9.568 -4.688 -26.814 1.00 96.75 197 TRP A N 1
ATOM 1516 C CA . TRP A 1 197 ? 8.598 -5.769 -26.995 1.00 96.75 197 TRP A CA 1
ATOM 1517 C C . TRP A 1 197 ? 7.893 -6.097 -25.669 1.00 96.75 197 TRP A C 1
ATOM 1519 O O . TRP A 1 197 ? 6.666 -6.007 -25.590 1.00 96.75 197 TRP A O 1
ATOM 1529 N N . ALA A 1 198 ? 8.661 -6.381 -24.612 1.00 95.94 198 ALA A N 1
ATOM 1530 C CA . ALA A 1 198 ? 8.165 -6.775 -23.291 1.00 95.94 198 ALA A CA 1
ATOM 1531 C C . ALA A 1 198 ? 7.374 -5.660 -22.585 1.00 95.94 198 ALA A C 1
ATOM 1533 O O . ALA A 1 198 ? 6.529 -5.928 -21.736 1.00 95.94 198 ALA A O 1
ATOM 1534 N N . THR A 1 199 ? 7.641 -4.403 -22.940 1.00 95.31 199 THR A N 1
ATOM 1535 C CA . THR A 1 199 ? 6.952 -3.217 -22.408 1.00 95.31 199 THR A CA 1
ATOM 1536 C C . THR A 1 199 ? 5.970 -2.607 -23.412 1.00 95.31 199 THR A C 1
ATOM 1538 O O . THR A 1 199 ? 5.512 -1.478 -23.222 1.00 95.31 199 THR A O 1
ATOM 1541 N N . SER A 1 200 ? 5.639 -3.300 -24.507 1.00 95.56 200 SER A N 1
ATOM 1542 C CA . SER A 1 200 ? 4.698 -2.806 -25.523 1.00 95.56 200 SER A CA 1
ATOM 1543 C C . SER A 1 200 ? 3.253 -2.790 -25.012 1.00 95.56 200 SER A C 1
ATOM 1545 O O . SER A 1 200 ? 2.883 -3.572 -24.136 1.00 95.56 200 SER A O 1
ATOM 1547 N N . LYS A 1 201 ? 2.399 -1.934 -25.601 1.00 94.56 201 LYS A N 1
ATOM 1548 C CA . LYS A 1 201 ? 0.950 -1.933 -25.311 1.00 94.56 201 LYS A CA 1
ATOM 1549 C C . LYS A 1 201 ? 0.342 -3.316 -25.553 1.00 94.56 201 LYS A C 1
ATOM 1551 O O . LYS A 1 201 ? -0.435 -3.777 -24.731 1.00 94.56 201 LYS A O 1
ATOM 1556 N N . GLN A 1 202 ? 0.710 -3.972 -26.653 1.00 94.94 202 GLN A N 1
ATOM 1557 C CA . GLN A 1 202 ? 0.153 -5.270 -27.030 1.00 94.94 202 GLN A CA 1
ATOM 1558 C C . GLN A 1 202 ? 0.467 -6.356 -25.993 1.00 94.94 202 GLN A C 1
ATOM 1560 O O . GLN A 1 202 ? -0.433 -7.095 -25.600 1.00 94.94 202 GLN A O 1
ATOM 1565 N N . VAL A 1 203 ? 1.721 -6.445 -25.533 1.00 95.00 203 VAL A N 1
ATOM 1566 C CA . VAL A 1 203 ? 2.119 -7.418 -24.502 1.00 95.00 203 VAL A CA 1
ATOM 1567 C C . VAL A 1 203 ? 1.443 -7.098 -23.171 1.00 95.00 203 VAL A C 1
ATOM 1569 O O . VAL A 1 203 ? 0.852 -7.994 -22.570 1.00 95.00 203 VAL A O 1
ATOM 1572 N N . ALA A 1 204 ? 1.458 -5.829 -22.752 1.00 93.75 204 ALA A N 1
ATOM 1573 C CA . ALA A 1 204 ? 0.825 -5.394 -21.510 1.00 93.75 204 ALA A CA 1
ATOM 1574 C C . ALA A 1 204 ? -0.689 -5.669 -21.500 1.00 93.75 204 ALA A C 1
ATOM 1576 O O . ALA A 1 204 ? -1.197 -6.232 -20.537 1.00 93.75 204 ALA A O 1
ATOM 1577 N N . LEU A 1 205 ? -1.398 -5.333 -22.583 1.00 93.88 205 LEU A N 1
ATOM 1578 C CA . LEU A 1 205 ? -2.841 -5.550 -22.711 1.00 93.88 205 LEU A CA 1
ATOM 1579 C C . LEU A 1 205 ? -3.187 -7.040 -22.712 1.00 93.88 205 LEU A C 1
ATOM 1581 O O . LEU A 1 205 ? -4.048 -7.466 -21.951 1.00 93.88 205 LEU A O 1
ATOM 1585 N N . LYS A 1 206 ? -2.477 -7.849 -23.509 1.00 93.88 206 LYS A N 1
ATOM 1586 C CA . LYS A 1 206 ? -2.698 -9.300 -23.545 1.00 93.88 206 LYS A CA 1
ATOM 1587 C C . LYS A 1 206 ? -2.485 -9.934 -22.170 1.00 93.88 206 LYS A C 1
ATOM 1589 O O . LYS A 1 206 ? -3.282 -10.772 -21.762 1.00 93.88 206 LYS A O 1
ATOM 1594 N N . GLY A 1 207 ? -1.419 -9.546 -21.470 1.00 91.88 207 GLY A N 1
ATOM 1595 C CA . GLY A 1 207 ? -1.144 -10.045 -20.127 1.00 91.88 207 GLY A CA 1
ATOM 1596 C C . GLY A 1 207 ? -2.188 -9.589 -19.110 1.00 91.88 207 GLY A C 1
ATOM 1597 O O . GLY A 1 207 ? -2.621 -10.405 -18.306 1.00 91.88 207 GLY A O 1
ATOM 1598 N N . ALA A 1 208 ? -2.637 -8.334 -19.171 1.00 89.81 208 ALA A N 1
ATOM 1599 C CA . ALA A 1 208 ? -3.673 -7.817 -18.279 1.00 89.81 208 ALA A CA 1
ATOM 1600 C C . ALA A 1 208 ? -5.010 -8.554 -18.461 1.00 89.81 208 ALA A C 1
ATOM 1602 O O . ALA A 1 208 ? -5.564 -9.043 -17.482 1.00 89.81 208 ALA A O 1
ATOM 1603 N N . LEU A 1 209 ? -5.476 -8.725 -19.704 1.00 89.81 209 LEU A N 1
ATOM 1604 C CA . LEU A 1 209 ? -6.716 -9.456 -20.010 1.00 89.81 209 LEU A CA 1
ATOM 1605 C C . LEU A 1 209 ? -6.651 -10.937 -19.608 1.00 89.81 209 LEU A C 1
ATOM 1607 O O . LEU A 1 209 ? -7.663 -11.534 -19.259 1.00 89.81 209 LEU A O 1
ATOM 1611 N N . ALA A 1 210 ? -5.459 -11.537 -19.644 1.00 89.38 210 ALA A N 1
ATOM 1612 C CA . ALA A 1 210 ? -5.240 -12.911 -19.198 1.00 89.38 210 ALA A CA 1
ATOM 1613 C C . ALA A 1 210 ? -5.049 -13.042 -17.673 1.00 89.38 210 ALA A C 1
ATOM 1615 O O . ALA A 1 210 ? -4.826 -14.153 -17.192 1.00 89.38 210 ALA A O 1
ATOM 1616 N N . GLY A 1 211 ? -5.055 -11.936 -16.919 1.00 84.44 211 GLY A N 1
ATOM 1617 C CA . GLY A 1 211 ? -4.722 -11.926 -15.491 1.00 84.44 211 GLY A CA 1
ATOM 1618 C C . GLY A 1 211 ? -3.255 -12.265 -15.192 1.00 84.44 211 GLY A C 1
ATOM 1619 O O . GLY A 1 211 ? -2.927 -12.670 -14.087 1.00 84.44 211 GLY A O 1
ATOM 1620 N N . GLN A 1 212 ? -2.355 -12.142 -16.169 1.00 84.75 212 GLN A N 1
ATOM 1621 C CA . GLN A 1 212 ? -0.937 -12.514 -16.061 1.00 84.75 212 GLN A CA 1
ATOM 1622 C C . GLN A 1 212 ? -0.001 -11.317 -15.859 1.00 84.75 212 GLN A C 1
ATOM 1624 O O . GLN A 1 212 ? 1.142 -11.502 -15.447 1.00 84.75 212 GLN A O 1
ATOM 1629 N N . LEU A 1 213 ? -0.461 -10.099 -16.158 1.00 86.12 213 LEU A N 1
ATOM 1630 C CA . LEU A 1 213 ? 0.270 -8.854 -15.913 1.00 86.12 213 LEU A CA 1
ATOM 1631 C C . LEU A 1 213 ? -0.643 -7.865 -15.192 1.00 86.12 213 LEU A C 1
ATOM 1633 O O . LEU A 1 213 ? -1.564 -7.311 -15.787 1.00 86.12 213 LEU A O 1
ATOM 1637 N N . VAL A 1 214 ? -0.370 -7.642 -13.910 1.00 83.75 214 VAL A N 1
ATOM 1638 C CA . VAL A 1 214 ? -1.107 -6.686 -13.079 1.00 83.75 214 VAL A CA 1
ATOM 1639 C C . VAL A 1 214 ? -0.419 -5.323 -13.155 1.00 83.75 214 VAL A C 1
ATOM 1641 O O . VAL A 1 214 ? 0.799 -5.241 -13.306 1.00 83.75 214 VAL A O 1
ATOM 1644 N N . ASN A 1 215 ? -1.206 -4.251 -13.065 1.00 90.50 215 ASN A N 1
ATOM 1645 C CA . ASN A 1 215 ? -0.742 -2.863 -13.070 1.00 90.50 215 ASN A CA 1
ATOM 1646 C C . ASN A 1 215 ? 0.143 -2.455 -14.270 1.00 90.50 215 ASN A C 1
ATOM 1648 O O . ASN A 1 215 ? 1.286 -2.005 -14.097 1.00 90.50 215 ASN A O 1
ATOM 1652 N N . PRO A 1 216 ? -0.365 -2.564 -15.510 1.00 92.12 216 PRO A N 1
ATOM 1653 C CA . PRO A 1 216 ? 0.380 -2.122 -16.682 1.00 92.12 216 PRO A CA 1
ATOM 1654 C C . PRO A 1 216 ? 0.666 -0.607 -16.609 1.00 92.12 216 PRO A C 1
ATOM 1656 O O . PRO A 1 216 ? -0.245 0.179 -16.360 1.00 92.12 216 PRO A O 1
ATOM 1659 N N . PRO A 1 217 ? 1.893 -0.133 -16.884 1.00 93.00 217 PRO A N 1
ATOM 1660 C CA . PRO A 1 217 ? 2.279 1.264 -16.661 1.00 93.00 217 PRO A CA 1
ATOM 1661 C C . PRO A 1 217 ? 1.805 2.216 -17.768 1.00 93.00 217 PRO A C 1
ATOM 1663 O O . PRO A 1 217 ? 2.074 3.414 -17.720 1.00 93.00 217 PRO A O 1
ATOM 1666 N N . ARG A 1 218 ? 1.135 1.703 -18.807 1.00 92.62 218 ARG A N 1
ATOM 1667 C CA . ARG A 1 218 ? 0.672 2.496 -19.949 1.00 92.62 218 ARG A CA 1
ATOM 1668 C C . ARG A 1 218 ? -0.777 2.907 -19.761 1.00 92.62 218 ARG A C 1
ATOM 1670 O O . ARG A 1 218 ? -1.655 2.053 -19.774 1.00 92.62 218 ARG A O 1
ATOM 1677 N N . THR A 1 219 ? -1.042 4.211 -19.760 1.00 93.44 219 THR A N 1
ATOM 1678 C CA . THR A 1 219 ? -2.405 4.767 -19.807 1.00 93.44 219 THR A CA 1
ATOM 1679 C C . THR A 1 219 ? -3.232 4.171 -20.949 1.00 93.44 219 THR A C 1
ATOM 1681 O O . THR A 1 219 ? -4.387 3.814 -20.756 1.00 93.44 219 THR A O 1
ATOM 1684 N N . SER A 1 220 ? -2.622 3.966 -22.120 1.00 94.12 220 SER A N 1
ATOM 1685 C CA . SER A 1 220 ? -3.301 3.391 -23.286 1.00 94.12 220 SER A CA 1
ATOM 1686 C C . SER A 1 220 ? -3.660 1.907 -23.160 1.00 94.12 220 SER A C 1
ATOM 1688 O O . SER A 1 220 ? -4.394 1.416 -24.013 1.00 94.12 220 SER A O 1
ATOM 1690 N N . THR A 1 221 ? -3.141 1.193 -22.153 1.00 93.19 221 THR A N 1
ATOM 1691 C CA . THR A 1 221 ? -3.612 -0.152 -21.790 1.00 93.19 221 THR A CA 1
ATOM 1692 C C . THR A 1 221 ? -4.883 -0.069 -20.944 1.00 93.19 221 THR A C 1
ATOM 1694 O O . THR A 1 221 ? -5.802 -0.835 -21.188 1.00 93.19 221 THR A O 1
ATOM 1697 N N . TRP A 1 222 ? -4.959 0.876 -20.000 1.00 90.69 222 TRP A N 1
ATOM 1698 C CA . TRP A 1 222 ? -6.140 1.087 -19.148 1.00 90.69 222 TRP A CA 1
ATOM 1699 C C . TRP A 1 222 ? -7.337 1.689 -19.891 1.00 90.69 222 TRP A C 1
ATOM 1701 O O . TRP A 1 222 ? -8.474 1.459 -19.510 1.00 90.69 222 TRP A O 1
ATOM 1711 N N . GLN A 1 223 ? -7.079 2.482 -20.931 1.00 93.56 223 GLN A N 1
ATOM 1712 C CA . GLN A 1 223 ? -8.107 3.108 -21.771 1.00 93.56 223 GLN A CA 1
ATOM 1713 C C . GLN A 1 223 ? -8.517 2.238 -22.967 1.00 93.56 223 GLN A C 1
ATOM 1715 O O . GLN A 1 223 ? -9.146 2.738 -23.892 1.00 93.56 223 GLN A O 1
ATOM 1720 N N . ASP A 1 224 ? -8.072 0.983 -23.024 1.00 94.25 224 ASP A N 1
ATOM 1721 C CA . ASP A 1 224 ? -8.418 0.099 -24.132 1.00 94.25 224 ASP A CA 1
ATOM 1722 C C . ASP A 1 224 ? -9.830 -0.469 -23.944 1.00 94.25 224 ASP A C 1
ATOM 1724 O O . ASP A 1 224 ? -10.141 -1.017 -22.889 1.00 94.25 224 ASP A O 1
ATOM 1728 N N . ASP A 1 225 ? -10.672 -0.376 -24.974 1.00 92.50 225 ASP A N 1
ATOM 1729 C CA . ASP A 1 225 ? -12.083 -0.783 -24.903 1.00 92.50 225 ASP A CA 1
ATOM 1730 C C . ASP A 1 225 ? -12.269 -2.280 -24.603 1.00 92.50 225 ASP A C 1
ATOM 1732 O O . ASP A 1 225 ? -13.321 -2.701 -24.124 1.00 92.50 225 ASP A O 1
ATOM 1736 N N . THR A 1 226 ? -11.243 -3.103 -24.845 1.00 89.38 226 THR A N 1
ATOM 1737 C CA . THR A 1 226 ? -11.271 -4.539 -24.518 1.00 89.38 226 THR A CA 1
ATOM 1738 C C . THR A 1 226 ? -11.272 -4.835 -23.018 1.00 89.38 226 THR A C 1
ATOM 1740 O O . THR A 1 226 ? -11.496 -5.979 -22.633 1.00 89.38 226 THR A O 1
ATOM 1743 N N . TRP A 1 227 ? -11.026 -3.828 -22.176 1.00 73.88 227 TRP A N 1
ATOM 1744 C CA . TRP A 1 227 ? -11.021 -3.933 -20.715 1.00 73.88 227 TRP A CA 1
ATOM 1745 C C . TRP A 1 227 ? -12.426 -3.795 -20.084 1.00 73.88 227 TRP A C 1
ATOM 1747 O O . TRP A 1 227 ? -12.531 -3.756 -18.861 1.00 73.88 227 TRP A O 1
ATOM 1757 N N . THR A 1 228 ? -13.486 -3.679 -20.897 1.00 55.69 228 THR A N 1
ATOM 1758 C CA . THR A 1 228 ? -14.874 -3.427 -20.451 1.00 55.69 228 THR A CA 1
ATOM 175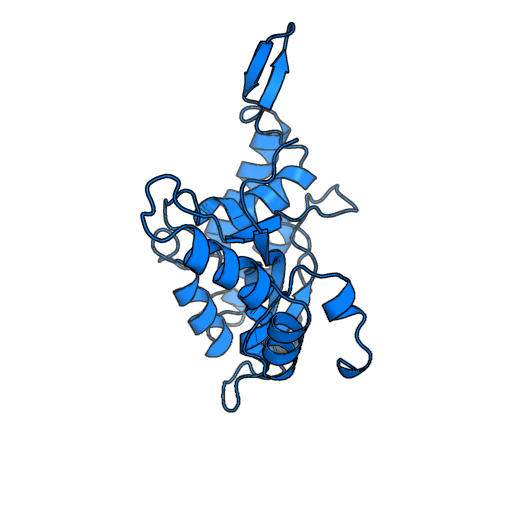9 C C . THR A 1 228 ? -15.643 -4.663 -19.997 1.00 55.69 228 THR A C 1
ATOM 1761 O O . THR A 1 228 ? -15.441 -5.758 -20.570 1.00 55.69 228 THR A O 1
#

pLDDT: mean 92.41, std 5.66, range [55.69, 98.62]

Radius of gyration: 19.91 Å; chains: 1; bounding box: 48×49×51 Å

Secondary structure (DSSP, 8-state):
-----EEEEEEEEEEEEEHHHHHHTT-PPP-SHHHHHHHHHHHHHH-TTSEEEE---SS-HHHHHHHHHHHHHHTT--SEEEETTEEEE-TTSHHHHHHHHHHHHHHHHHS-TTGGG--HHHHHHHHHHTSEEEEEEEGGGGGGGG-TT-TTTT-EEEEPPP--TT-SS----EEEEEE---TT-S-HHHHHHHHHHHTSHHHHHHHHHTTSS-S-S-HHHHT-GGG-

Foldseek 3Di:
DDDFWAFLFKWWKWKKFQQCLCVVLVQDDAQALQSLLVSLLSSCVVPVQAQAEDAAQAPDPVWHCFLLVQALVLLVQDQWDADPNDIDGRCPPPSNVVSC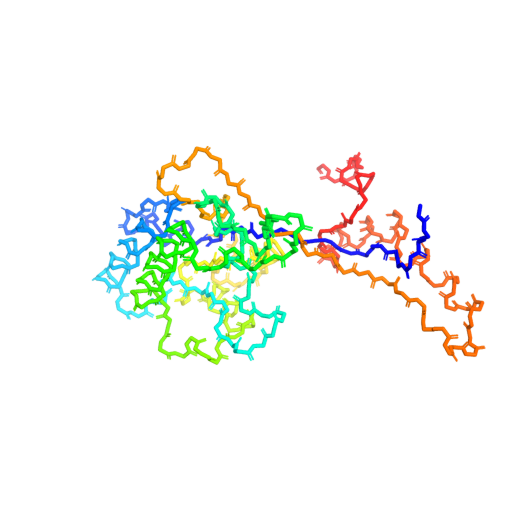VSNVSSCVRHGDPCRNVDTPVVVLCCQQQVRYGMYIHIPLSVLSLCPPPTPNNVRMDIGGRHYHPPGPDTGIDMDTDTGGDDPPDPPVVVSVVVRCVSLDLVNQLVCVVVSNHPGRVDPCSVPDPVVD

Sequence (228 aa):
GQIWAIPHAFENIQLFYRKDTLEKYNIAVPTSPPEMAKACEQLKAADPSITPLGVRGVRFWSSIHTAAVSIARSYGVHDFVVTDGKLDTGLDSPESIAFHKDYVDMIKKCAAPSFANDNWYEFVDGISSGRTAMAIDSNMFGFWNDVAGKPASGKIAFAPPLHAPSATSFDSNIWIWALAMNAASEKKGTAWLFIPWATSKQVALKGALAGQLVNPPRTSTWQDDTWT